Protein AF-A0A5E4K6B8-F1 (afdb_monomer_lite)

Structure (mmCIF, N/CA/C/O backbone):
data_AF-A0A5E4K6B8-F1
#
_entry.id   AF-A0A5E4K6B8-F1
#
loop_
_atom_site.group_PDB
_atom_site.id
_atom_site.type_symbol
_atom_site.label_atom_id
_atom_site.label_alt_id
_atom_site.label_comp_id
_atom_site.label_asym_id
_atom_site.label_entity_id
_atom_site.label_seq_id
_atom_site.pdbx_PDB_ins_code
_atom_site.Cartn_x
_atom_site.Cartn_y
_atom_site.Cartn_z
_atom_site.occupancy
_atom_site.B_iso_or_equiv
_atom_site.auth_seq_id
_atom_site.auth_comp_id
_atom_site.auth_asym_id
_atom_site.auth_atom_id
_atom_site.pdbx_PDB_model_num
ATOM 1 N N . MET A 1 1 ? -28.445 11.195 1.498 1.00 36.00 1 MET A N 1
ATOM 2 C CA . MET A 1 1 ? -28.824 9.878 2.054 1.00 36.00 1 MET A CA 1
ATOM 3 C C . MET A 1 1 ? -28.575 9.936 3.557 1.00 36.00 1 MET A C 1
ATOM 5 O O . MET A 1 1 ? -27.438 9.803 3.984 1.00 36.00 1 MET A O 1
ATOM 9 N N . ASN A 1 2 ? -29.595 10.312 4.330 1.00 36.56 2 ASN A N 1
ATOM 10 C CA . ASN A 1 2 ? -29.474 10.629 5.754 1.00 36.56 2 ASN A CA 1
ATOM 11 C C . ASN A 1 2 ? -29.663 9.341 6.572 1.00 36.56 2 ASN A C 1
ATOM 13 O O . ASN A 1 2 ? -30.753 8.773 6.551 1.00 36.56 2 ASN A O 1
ATOM 17 N N . LYS A 1 3 ? -28.612 8.839 7.232 1.00 42.16 3 LYS A N 1
ATOM 18 C CA . LYS A 1 3 ? -28.743 7.736 8.192 1.00 42.16 3 LYS A CA 1
ATOM 19 C C . LYS A 1 3 ? -29.039 8.340 9.561 1.00 42.16 3 LYS A C 1
ATOM 21 O O . LYS A 1 3 ? -28.130 8.825 10.227 1.00 42.16 3 LYS A O 1
ATOM 26 N N . ASN A 1 4 ? -30.311 8.293 9.948 1.00 38.75 4 ASN A N 1
ATOM 27 C CA . ASN A 1 4 ? -30.727 8.441 11.336 1.00 38.75 4 ASN A CA 1
ATOM 28 C C . ASN A 1 4 ? -30.002 7.378 12.166 1.00 38.75 4 ASN A C 1
ATOM 30 O O . ASN A 1 4 ? -30.193 6.179 11.966 1.00 38.75 4 ASN A O 1
ATOM 34 N N . ILE A 1 5 ? -29.137 7.836 13.062 1.00 45.97 5 ILE A N 1
ATOM 35 C CA . ILE A 1 5 ? -28.566 7.025 14.128 1.00 45.97 5 ILE A CA 1
ATOM 36 C C . ILE A 1 5 ? -29.623 7.019 15.234 1.00 45.97 5 ILE A C 1
ATOM 38 O O . ILE A 1 5 ? -29.724 7.965 16.011 1.00 45.97 5 ILE A O 1
ATOM 42 N N . GLU A 1 6 ? -30.452 5.977 15.267 1.00 42.06 6 GLU A N 1
ATOM 43 C CA . GLU A 1 6 ? -31.288 5.652 16.426 1.00 42.06 6 GLU A CA 1
ATOM 44 C C . GLU A 1 6 ? -30.377 5.173 17.562 1.00 42.06 6 GLU A C 1
ATOM 46 O O . GLU A 1 6 ? -30.119 3.986 17.742 1.00 42.06 6 GLU A O 1
ATOM 51 N N . GLY A 1 7 ? -29.815 6.128 18.298 1.00 45.47 7 GLY A N 1
ATOM 52 C CA . GLY A 1 7 ? -29.053 5.886 19.516 1.00 45.47 7 GLY A CA 1
ATOM 53 C C . GLY A 1 7 ? -29.853 6.316 20.736 1.00 45.47 7 GLY A C 1
ATOM 54 O O . GLY A 1 7 ? -29.556 7.362 21.296 1.00 45.47 7 GLY A O 1
ATOM 55 N N . THR A 1 8 ? -30.879 5.562 21.141 1.00 44.75 8 THR A N 1
ATOM 56 C CA . THR A 1 8 ? -31.671 5.908 22.347 1.00 44.75 8 THR A CA 1
ATOM 57 C C . THR A 1 8 ? -32.200 4.721 23.165 1.00 44.75 8 THR A C 1
ATOM 59 O O . THR A 1 8 ? -32.905 4.940 24.144 1.00 44.75 8 THR A O 1
ATOM 62 N N . GLY A 1 9 ? -31.853 3.469 22.843 1.00 51.00 9 GLY A N 1
ATOM 63 C CA . GLY A 1 9 ? -32.414 2.300 23.542 1.00 51.00 9 GLY A CA 1
ATOM 64 C C . GLY A 1 9 ? -31.716 1.910 24.852 1.00 51.00 9 GLY A C 1
ATOM 65 O O . GLY A 1 9 ? -32.380 1.651 25.848 1.00 51.00 9 GLY A O 1
ATOM 66 N N . THR A 1 10 ? -30.381 1.860 24.875 1.00 54.06 10 THR A N 1
ATOM 67 C CA . THR A 1 10 ? -29.640 1.229 25.988 1.00 54.06 10 THR A CA 1
ATOM 68 C C . THR A 1 10 ? -29.261 2.208 27.097 1.00 54.06 10 THR A C 1
ATOM 70 O O . THR A 1 10 ? -29.369 1.876 28.273 1.00 54.06 10 THR A O 1
ATOM 73 N N . GLY A 1 11 ? -28.896 3.447 26.749 1.00 55.41 11 GLY A N 1
ATOM 74 C CA . GLY A 1 11 ? -28.543 4.474 27.734 1.00 55.41 11 GLY A CA 1
ATOM 75 C C . GLY A 1 11 ? -29.712 4.836 28.654 1.00 55.41 11 GLY A C 1
ATOM 76 O O . GLY A 1 11 ? -29.554 4.840 29.870 1.00 55.41 11 GLY A O 1
ATOM 77 N N . VAL A 1 12 ? -30.900 5.072 28.089 1.00 56.78 12 VAL A N 1
ATOM 78 C CA . VAL A 1 12 ? -32.107 5.433 28.858 1.00 56.78 12 VAL A CA 1
ATOM 79 C C . VAL A 1 12 ? -32.546 4.292 29.785 1.00 56.78 12 VAL A C 1
ATOM 81 O O . VAL A 1 12 ? -32.925 4.555 30.925 1.00 56.78 12 VAL A O 1
ATOM 84 N N . ASP A 1 13 ? -32.425 3.034 29.345 1.00 66.44 13 ASP A N 1
ATOM 85 C CA . ASP A 1 13 ? -32.772 1.863 30.164 1.00 66.44 13 ASP A CA 1
ATOM 86 C C . ASP A 1 13 ? -31.778 1.655 31.322 1.00 66.44 13 ASP A C 1
ATOM 88 O O . ASP A 1 13 ? -32.183 1.370 32.447 1.00 66.44 13 ASP A O 1
ATOM 92 N N . ILE A 1 14 ? -30.475 1.880 31.100 1.00 68.38 14 ILE A N 1
ATOM 93 C CA . ILE A 1 14 ? -29.463 1.801 32.168 1.00 68.38 14 ILE A CA 1
ATOM 94 C C . ILE A 1 14 ? -29.653 2.924 33.190 1.00 68.38 14 ILE A C 1
ATOM 96 O O . ILE A 1 14 ? -29.620 2.644 34.386 1.00 68.38 14 ILE A O 1
ATOM 100 N N . TYR A 1 15 ? -29.897 4.166 32.757 1.00 75.12 15 TYR A N 1
ATOM 101 C CA . TYR A 1 15 ? -30.158 5.279 33.678 1.00 75.12 15 TYR A CA 1
ATOM 102 C C . TYR A 1 15 ? -31.421 5.041 34.518 1.00 75.12 15 TYR A C 1
ATOM 104 O O . TYR A 1 15 ? -31.378 5.219 35.734 1.00 75.12 15 TYR A O 1
ATOM 112 N N . GLY A 1 16 ? -32.510 4.552 33.913 1.00 78.25 16 GLY A N 1
ATOM 113 C CA . GLY A 1 16 ? -33.730 4.196 34.647 1.00 78.25 16 GLY A CA 1
ATOM 114 C C . GLY A 1 16 ? -33.523 3.056 35.652 1.00 78.25 16 GLY A C 1
ATOM 115 O O . GLY A 1 16 ? -34.015 3.117 36.780 1.00 78.25 16 GLY A O 1
ATOM 116 N N . ARG A 1 17 ? -32.740 2.032 35.288 1.00 76.88 17 ARG A N 1
ATOM 117 C CA . ARG A 1 17 ? -32.363 0.938 36.201 1.00 76.88 17 ARG A CA 1
ATOM 118 C C . ARG A 1 17 ? -31.447 1.412 37.333 1.00 76.88 17 ARG A C 1
ATOM 120 O O . ARG A 1 17 ? -31.587 0.930 38.454 1.00 76.88 17 ARG A O 1
ATOM 127 N N . LEU A 1 18 ? -30.538 2.352 37.064 1.00 79.19 18 LEU A N 1
ATOM 128 C CA . LEU A 1 18 ? -29.650 2.944 38.069 1.00 79.19 18 LEU A CA 1
ATOM 129 C C . LEU A 1 18 ? -30.440 3.765 39.100 1.00 79.19 18 LEU A C 1
ATOM 131 O O . LEU A 1 18 ? -30.176 3.669 40.294 1.00 79.19 18 LEU A O 1
ATOM 135 N N . GLU A 1 19 ? -31.443 4.516 38.645 1.00 80.69 19 GLU A N 1
ATOM 136 C CA . GLU A 1 19 ? -32.367 5.274 39.496 1.00 80.69 19 GLU A CA 1
ATOM 137 C C . GLU A 1 19 ? -33.186 4.339 40.405 1.00 80.69 19 GLU A C 1
ATOM 139 O O . GLU A 1 19 ? -33.278 4.554 41.614 1.00 80.69 19 GLU A O 1
ATOM 144 N N . ALA A 1 20 ? -33.724 3.246 39.849 1.00 79.88 20 ALA A N 1
ATOM 145 C CA . ALA A 1 20 ? -34.436 2.228 40.626 1.00 79.88 20 ALA A CA 1
ATOM 146 C C . ALA A 1 20 ? -33.521 1.547 41.662 1.00 79.88 20 ALA A C 1
ATOM 148 O O . ALA A 1 20 ? -33.949 1.226 42.775 1.00 79.88 20 ALA A O 1
ATOM 149 N N . LEU A 1 21 ? -32.245 1.361 41.318 1.00 83.31 21 LEU A N 1
ATOM 150 C CA . LEU A 1 21 ? -31.240 0.825 42.224 1.00 83.31 21 LEU A CA 1
ATOM 151 C C . LEU A 1 21 ? -30.920 1.812 43.359 1.00 83.31 21 LEU A C 1
ATOM 153 O O . LEU A 1 21 ? -30.926 1.393 44.516 1.00 83.31 21 LEU A O 1
ATOM 157 N N . ASP A 1 22 ? -30.740 3.107 43.082 1.00 86.19 22 ASP A N 1
ATOM 158 C CA . ASP A 1 22 ? -30.547 4.135 44.124 1.00 86.19 22 ASP A CA 1
ATOM 159 C C . ASP A 1 22 ? -31.733 4.174 45.101 1.00 86.19 22 ASP A C 1
ATOM 161 O O . ASP A 1 22 ? -31.557 4.166 46.322 1.00 86.19 22 ASP A O 1
ATOM 165 N N . GLN A 1 23 ? -32.960 4.108 44.578 1.00 84.88 23 GLN A N 1
ATOM 166 C CA . GLN A 1 23 ? -34.171 4.038 45.399 1.00 84.88 23 GLN A CA 1
ATOM 167 C C . GLN A 1 23 ? -34.197 2.786 46.286 1.00 84.88 23 GLN A C 1
ATOM 169 O O . GLN A 1 23 ? -34.551 2.865 47.467 1.00 84.88 23 GLN A O 1
ATOM 174 N N . SER A 1 24 ? -33.784 1.634 45.749 1.00 82.94 24 SER A N 1
ATOM 175 C CA . SER A 1 24 ? -33.716 0.387 46.514 1.00 82.94 24 SER A CA 1
ATOM 176 C C . SER A 1 24 ? -32.655 0.429 47.621 1.00 82.94 24 SER A C 1
ATOM 178 O O . SER A 1 24 ? -32.939 0.009 48.742 1.00 82.94 24 SER A O 1
ATOM 180 N N . ILE A 1 25 ? -31.483 1.025 47.366 1.00 86.06 25 ILE A N 1
ATOM 181 C CA . ILE A 1 25 ? -30.427 1.210 48.372 1.00 86.06 25 ILE A CA 1
ATOM 182 C C . ILE A 1 25 ? -30.907 2.133 49.494 1.00 86.06 25 ILE A C 1
ATOM 184 O O . ILE A 1 25 ? -30.761 1.795 50.669 1.00 86.06 25 ILE A O 1
ATOM 188 N N . ARG A 1 26 ? -31.547 3.260 49.160 1.00 84.75 26 ARG A N 1
ATOM 189 C CA . ARG A 1 26 ? -32.126 4.166 50.168 1.00 84.75 26 ARG A CA 1
ATOM 190 C C . ARG A 1 26 ? -33.204 3.488 51.012 1.00 84.75 26 ARG A C 1
ATOM 192 O O . ARG A 1 26 ? -33.305 3.757 52.208 1.00 84.75 26 ARG A O 1
ATOM 199 N N . SER A 1 27 ? -34.010 2.612 50.407 1.00 79.88 27 SER A N 1
ATOM 200 C CA . SER A 1 27 ? -35.018 1.832 51.134 1.00 79.88 27 SER A CA 1
ATOM 201 C C . SER A 1 27 ? -34.368 0.866 52.125 1.00 79.88 27 SER A C 1
ATOM 203 O O . SER A 1 27 ? -34.777 0.831 53.285 1.00 79.88 27 SER A O 1
ATOM 205 N N . VAL A 1 28 ? -33.327 0.142 51.705 1.00 83.69 28 VAL A N 1
ATOM 206 C CA . VAL A 1 28 ? -32.567 -0.759 52.583 1.00 83.69 28 VAL A CA 1
ATOM 207 C C . VAL A 1 28 ? -31.942 0.016 53.745 1.00 83.69 28 VAL A C 1
ATOM 209 O O . VAL A 1 28 ? -32.100 -0.395 54.890 1.00 83.69 28 VAL A O 1
ATOM 212 N N . ASP A 1 29 ? -31.317 1.165 53.482 1.00 84.69 29 ASP A N 1
ATOM 213 C CA . ASP A 1 29 ? -30.679 1.998 54.512 1.00 84.69 29 ASP A CA 1
ATOM 214 C C . ASP A 1 29 ? -31.683 2.518 55.560 1.00 84.69 29 ASP A C 1
ATOM 216 O O . ASP A 1 29 ? -31.483 2.377 56.769 1.00 84.69 29 ASP A O 1
ATOM 220 N N . SER A 1 30 ? -32.836 3.032 55.114 1.00 85.75 30 SER A N 1
ATOM 221 C CA . SER A 1 30 ? -33.899 3.504 56.012 1.00 85.75 30 SER A CA 1
ATOM 222 C C . SER A 1 30 ? -34.413 2.400 56.943 1.00 85.75 30 SER A C 1
ATOM 224 O O . SER A 1 30 ? -34.647 2.639 58.132 1.00 85.75 30 SER A O 1
ATOM 226 N N . ARG A 1 31 ? -34.555 1.181 56.414 1.00 78.75 31 ARG A N 1
ATOM 227 C CA . ARG A 1 31 ? -35.078 0.024 57.150 1.00 78.75 31 ARG A CA 1
ATOM 228 C C . ARG A 1 31 ? -34.033 -0.584 58.071 1.00 78.75 31 ARG A C 1
ATOM 230 O O . ARG A 1 31 ? -34.359 -0.915 59.207 1.00 78.75 31 ARG A O 1
ATOM 237 N N . LEU A 1 32 ? -32.771 -0.631 57.646 1.00 85.00 32 LEU A N 1
ATOM 238 C CA . LEU A 1 32 ? -31.647 -1.000 58.506 1.00 85.00 32 LEU A CA 1
ATOM 239 C C . LEU A 1 32 ? -31.585 -0.079 59.733 1.00 85.00 32 LEU A C 1
ATOM 241 O O . LEU A 1 32 ? -31.469 -0.548 60.862 1.00 85.00 32 LEU A O 1
ATOM 245 N N . ARG A 1 33 ? -31.773 1.228 59.525 1.00 81.62 33 ARG A N 1
ATOM 246 C CA . ARG A 1 33 ? -31.813 2.223 60.602 1.00 81.62 33 ARG A CA 1
ATOM 247 C C . ARG A 1 33 ? -33.022 2.062 61.531 1.00 81.62 33 ARG A C 1
ATOM 249 O O . ARG A 1 33 ? -32.927 2.350 62.724 1.00 81.62 33 ARG A O 1
ATOM 256 N N . ALA A 1 34 ? -34.169 1.620 61.012 1.00 79.44 34 ALA A N 1
ATOM 257 C CA . ALA A 1 34 ? -35.344 1.298 61.826 1.00 79.44 34 ALA A CA 1
ATOM 258 C C . ALA A 1 34 ? -35.094 0.064 62.709 1.00 79.44 34 ALA A C 1
ATOM 260 O O . ALA A 1 34 ? -35.364 0.102 63.912 1.00 79.44 34 ALA A O 1
ATOM 261 N N . VAL A 1 35 ? -34.497 -0.981 62.133 1.00 78.75 35 VAL A N 1
ATOM 262 C CA . VAL A 1 35 ? -34.070 -2.193 62.844 1.00 78.75 35 VAL A CA 1
ATOM 263 C C . VAL A 1 35 ? -33.035 -1.860 63.920 1.00 78.75 35 VAL A C 1
ATOM 265 O O . VAL A 1 35 ? -33.179 -2.298 65.060 1.00 78.75 35 VAL A O 1
ATOM 268 N N . GLU A 1 36 ? -32.055 -1.007 63.616 1.00 79.62 36 GLU A N 1
ATOM 269 C CA . GLU A 1 36 ? -31.043 -0.540 64.570 1.00 79.62 36 GLU A CA 1
ATOM 270 C C . GLU A 1 36 ? -31.672 0.186 65.772 1.00 79.62 36 GLU A C 1
ATOM 272 O O . GLU A 1 36 ? -31.359 -0.125 66.922 1.00 79.62 36 GLU A O 1
ATOM 277 N N . ARG A 1 37 ? -32.625 1.102 65.538 1.00 79.00 37 ARG A N 1
ATOM 278 C CA . ARG A 1 37 ? -33.350 1.800 66.618 1.00 79.00 37 ARG A CA 1
ATOM 279 C C . ARG A 1 37 ? -34.151 0.840 67.497 1.00 79.00 37 ARG A C 1
ATOM 281 O O . ARG A 1 37 ? -34.169 1.002 68.715 1.00 79.00 37 ARG A O 1
ATOM 288 N N . ARG A 1 38 ? -34.809 -0.153 66.894 1.00 71.81 38 ARG A N 1
ATOM 289 C CA . ARG A 1 38 ? -35.630 -1.148 67.606 1.00 71.81 38 ARG A CA 1
ATOM 290 C C . ARG A 1 38 ? -34.768 -2.114 68.428 1.00 71.81 38 ARG A C 1
ATOM 292 O O . ARG A 1 38 ? -35.093 -2.384 69.583 1.00 71.81 38 ARG A O 1
ATOM 299 N N . LEU A 1 39 ? -33.634 -2.560 67.886 1.00 73.44 39 LEU A N 1
ATOM 300 C CA . LEU A 1 39 ? -32.628 -3.346 68.613 1.00 73.44 39 LEU A CA 1
ATOM 301 C C . LEU A 1 39 ? -32.000 -2.551 69.765 1.00 73.44 39 LEU A C 1
ATOM 303 O O . LEU A 1 39 ? -31.845 -3.082 70.864 1.00 73.44 39 LEU A O 1
ATOM 307 N N . SER A 1 40 ? -31.699 -1.269 69.544 1.00 75.31 40 SER A N 1
ATOM 308 C CA . SER A 1 40 ? -31.197 -0.366 70.586 1.00 75.31 40 SER A CA 1
ATOM 309 C C . SER A 1 40 ? -32.206 -0.192 71.732 1.00 75.31 40 SER A C 1
ATOM 311 O O . SER A 1 40 ? -31.822 -0.243 72.900 1.00 75.31 40 SER A O 1
ATOM 313 N N . TYR A 1 41 ? -33.505 -0.094 71.421 1.00 68.19 41 TYR A N 1
ATOM 314 C CA . TYR A 1 41 ? -34.581 -0.028 72.417 1.00 68.19 41 TYR A CA 1
ATOM 315 C C . TYR A 1 41 ? -34.740 -1.339 73.206 1.00 68.19 41 TYR A C 1
ATOM 317 O O . TYR A 1 41 ? -34.869 -1.316 74.430 1.00 68.19 41 TYR A O 1
ATOM 325 N N . LYS A 1 42 ? -34.641 -2.497 72.533 1.00 64.38 42 LYS A N 1
ATOM 326 C CA . LYS A 1 42 ? -34.645 -3.827 73.177 1.00 64.38 42 LYS A CA 1
ATOM 327 C C . LYS A 1 42 ? -33.480 -3.991 74.167 1.00 64.38 42 LYS A C 1
ATOM 329 O O . LYS A 1 42 ? -33.651 -4.618 75.209 1.00 64.38 42 LYS A O 1
ATOM 334 N N . SER A 1 43 ? -32.325 -3.379 73.892 1.00 63.78 43 SER A N 1
ATOM 335 C CA . SER A 1 43 ? -31.147 -3.405 74.772 1.00 63.78 43 SER A CA 1
ATOM 336 C C . SER A 1 43 ? -31.289 -2.576 76.062 1.00 63.78 43 SER A C 1
ATOM 338 O O . SER A 1 43 ? -30.480 -2.767 76.968 1.00 63.78 43 SER A O 1
ATOM 340 N N . GLN A 1 44 ? -32.273 -1.670 76.172 1.00 62.44 44 GLN A N 1
ATOM 341 C CA . GLN A 1 44 ? -32.457 -0.783 77.337 1.00 62.44 44 GLN A CA 1
ATOM 342 C C . GLN A 1 44 ? -33.533 -1.248 78.347 1.00 62.44 44 GLN A C 1
ATOM 344 O O . GLN A 1 44 ? -33.857 -0.505 79.268 1.00 62.44 44 GLN A O 1
ATOM 349 N N . GLY A 1 45 ? -34.035 -2.487 78.249 1.00 56.38 45 GLY A N 1
ATOM 350 C CA . GLY A 1 45 ? -34.845 -3.109 79.314 1.00 56.38 45 GLY A CA 1
ATOM 351 C C . GLY A 1 45 ? -36.364 -2.914 79.207 1.00 56.38 45 GLY A C 1
ATOM 352 O O . GLY A 1 45 ? -37.015 -2.583 80.195 1.00 56.38 45 GLY A O 1
ATOM 353 N N . GLY A 1 46 ? -36.948 -3.133 78.025 1.00 55.88 46 GLY A N 1
ATOM 354 C CA . GLY A 1 46 ? -38.405 -3.119 77.828 1.00 55.88 46 GLY A CA 1
ATOM 355 C C . GLY A 1 46 ? -39.135 -4.268 78.547 1.00 55.88 46 GLY A C 1
ATOM 356 O O . GLY A 1 46 ? -38.688 -5.414 78.521 1.00 55.88 46 GLY A O 1
ATOM 357 N N . ASN A 1 47 ? -40.269 -3.953 79.185 1.00 54.47 47 ASN A N 1
ATOM 358 C CA . ASN A 1 47 ? -41.112 -4.887 79.944 1.00 54.47 47 ASN A CA 1
ATOM 359 C C . ASN A 1 47 ? -41.566 -6.106 79.107 1.00 54.47 47 ASN A C 1
ATOM 361 O O . ASN A 1 47 ? -41.954 -5.973 77.946 1.00 54.47 47 ASN A O 1
ATOM 365 N N . GLY A 1 48 ? -41.566 -7.291 79.733 1.00 54.91 48 GLY A N 1
ATOM 366 C CA . GLY A 1 48 ? -41.631 -8.616 79.093 1.00 54.91 48 GLY A CA 1
ATOM 367 C C . GLY A 1 48 ? -42.852 -8.960 78.226 1.00 54.91 48 GLY A C 1
ATOM 368 O O . GLY A 1 48 ? -42.778 -9.930 77.480 1.00 54.91 48 GLY A O 1
ATOM 369 N N . GLU A 1 49 ? -43.933 -8.178 78.247 1.00 53.91 49 GLU A N 1
ATOM 370 C CA . GLU A 1 49 ? -45.087 -8.373 77.347 1.00 53.91 49 GLU A CA 1
ATOM 371 C C . GLU A 1 49 ? -44.934 -7.646 75.998 1.00 53.91 49 GLU A C 1
ATOM 373 O O . GLU A 1 49 ? -45.473 -8.097 74.989 1.00 53.91 49 GLU A O 1
ATOM 378 N N . GLN A 1 50 ? -44.142 -6.567 75.927 1.00 54.75 50 GLN A N 1
ATOM 379 C CA . GLN A 1 50 ? -43.856 -5.869 74.663 1.00 54.75 50 GLN A CA 1
ATOM 380 C C . GLN A 1 50 ? -42.780 -6.583 73.836 1.00 54.75 50 GLN A C 1
ATOM 382 O O . GLN A 1 50 ? -42.782 -6.483 72.609 1.00 54.75 50 GLN A O 1
ATOM 387 N N . SER A 1 51 ? -41.909 -7.359 74.485 1.00 55.91 51 SER A N 1
ATOM 388 C CA . SER A 1 51 ? -40.768 -8.035 73.861 1.00 55.91 51 SER A CA 1
ATOM 389 C C . SER A 1 51 ? -41.155 -9.036 72.769 1.00 55.91 51 SER A C 1
ATOM 391 O O . SER A 1 51 ? -40.481 -9.070 71.746 1.00 55.91 51 SER A O 1
ATOM 393 N N . ALA A 1 52 ? -42.255 -9.784 72.925 1.00 59.59 52 ALA A N 1
ATOM 394 C CA . ALA A 1 52 ? -42.702 -10.760 71.923 1.00 59.59 52 ALA A CA 1
ATOM 395 C C . ALA A 1 52 ? -43.271 -10.090 70.656 1.00 59.59 52 ALA A C 1
ATOM 397 O O . ALA A 1 52 ? -42.977 -10.514 69.540 1.00 59.59 52 ALA A O 1
ATOM 398 N N . SER A 1 53 ? -44.035 -9.002 70.820 1.00 61.16 53 SER A N 1
ATOM 399 C CA . SER A 1 53 ? -44.541 -8.205 69.691 1.00 61.16 53 SER A CA 1
ATOM 400 C C . SER A 1 53 ? -43.422 -7.463 68.952 1.00 61.16 53 SER A C 1
ATOM 402 O O . SER A 1 53 ? -43.414 -7.427 67.726 1.00 61.16 53 SER A O 1
ATOM 404 N N . LEU A 1 54 ? -42.427 -6.950 69.689 1.00 63.06 54 LEU A N 1
ATOM 405 C CA . LEU A 1 54 ? -41.250 -6.298 69.112 1.00 63.06 54 LEU A CA 1
ATOM 406 C C . LEU A 1 54 ? -40.363 -7.292 68.350 1.00 63.06 54 LEU A C 1
ATOM 408 O O . LEU A 1 54 ? -39.758 -6.941 67.345 1.00 63.06 54 LEU A O 1
ATOM 412 N N . GLU A 1 55 ? -40.253 -8.523 68.846 1.00 63.12 55 GLU A N 1
ATOM 413 C CA . GLU A 1 55 ? -39.438 -9.578 68.243 1.00 63.12 55 GLU A CA 1
ATOM 414 C C . GLU A 1 55 ? -40.052 -10.110 66.944 1.00 63.12 55 GLU A C 1
ATOM 416 O O . GLU A 1 55 ? -39.318 -10.336 65.983 1.00 63.12 55 GLU A O 1
ATOM 421 N N . TYR A 1 56 ? -41.384 -10.205 66.874 1.00 68.94 56 TYR A N 1
ATOM 422 C CA . TYR A 1 56 ? -42.107 -10.503 65.635 1.00 68.94 56 TYR A CA 1
ATOM 423 C C . TYR A 1 56 ? -41.933 -9.393 64.582 1.00 68.94 56 TYR A C 1
ATOM 425 O O . TYR A 1 56 ? -41.589 -9.683 63.437 1.00 68.94 56 TYR A O 1
ATOM 433 N N . ASP A 1 57 ? -42.070 -8.123 64.981 1.00 73.38 57 ASP A N 1
ATOM 434 C CA . ASP A 1 57 ? -41.896 -6.960 64.097 1.00 73.38 57 ASP A CA 1
ATOM 435 C C . ASP A 1 57 ? -40.463 -6.834 63.552 1.00 73.38 57 ASP A C 1
ATOM 437 O O . ASP A 1 57 ? -40.260 -6.485 62.389 1.00 73.38 57 ASP A O 1
ATOM 441 N N . ILE A 1 58 ? -39.451 -7.127 64.377 1.00 74.94 58 ILE A N 1
ATOM 442 C CA . ILE A 1 58 ? -38.046 -7.124 63.947 1.00 74.94 58 ILE A CA 1
ATOM 443 C C . ILE A 1 58 ? -37.782 -8.276 62.969 1.00 74.94 58 ILE A C 1
ATOM 445 O O . ILE A 1 58 ? -37.070 -8.078 61.985 1.00 74.94 58 ILE A O 1
ATOM 449 N N . HIS A 1 59 ? -38.351 -9.463 63.202 1.00 77.31 59 HIS A N 1
ATOM 450 C CA . HIS A 1 59 ? -38.168 -10.601 62.300 1.00 77.31 59 HIS A CA 1
ATOM 451 C C . HIS A 1 59 ? -38.792 -10.375 60.919 1.00 77.31 59 HIS A C 1
ATOM 453 O O . HIS A 1 59 ? -38.116 -10.615 59.919 1.00 77.31 59 HIS A O 1
ATOM 459 N N . ASP A 1 60 ? -40.016 -9.845 60.855 1.00 81.44 60 ASP A N 1
ATOM 460 C CA . ASP A 1 60 ? -40.676 -9.490 59.589 1.00 81.44 60 ASP A CA 1
ATOM 461 C C . ASP A 1 60 ? -39.882 -8.419 58.816 1.00 81.44 60 ASP A C 1
ATOM 463 O O . ASP A 1 60 ? -39.732 -8.469 57.592 1.00 81.44 60 ASP A O 1
ATOM 467 N N . GLU A 1 61 ? -39.292 -7.457 59.526 1.00 78.62 61 GLU A N 1
ATOM 468 C CA . GLU A 1 61 ? -38.506 -6.399 58.899 1.00 78.62 61 GLU A CA 1
ATOM 469 C C . GLU A 1 61 ? -37.142 -6.891 58.389 1.00 78.62 61 GLU A C 1
ATOM 471 O O . GLU A 1 61 ? -36.713 -6.480 57.307 1.00 78.62 61 GLU A O 1
ATOM 476 N N . ILE A 1 62 ? -36.507 -7.830 59.100 1.00 81.12 62 ILE A N 1
ATOM 477 C CA . ILE A 1 62 ? -35.301 -8.539 58.645 1.00 81.12 62 ILE A CA 1
ATOM 478 C C . ILE A 1 62 ? -35.603 -9.390 57.407 1.00 81.12 62 ILE A C 1
ATOM 480 O O . ILE A 1 62 ? -34.838 -9.359 56.443 1.00 81.12 62 ILE A O 1
ATOM 484 N N . GLU A 1 63 ? -36.720 -10.115 57.384 1.00 80.69 63 GLU A N 1
ATOM 485 C CA . GLU A 1 63 ? -37.094 -10.957 56.243 1.00 80.69 63 GLU A CA 1
ATOM 486 C C . GLU A 1 63 ? -37.354 -10.111 54.988 1.00 80.69 63 GLU A C 1
ATOM 488 O O . GLU A 1 63 ? -36.841 -10.394 53.899 1.00 80.69 63 GLU A O 1
ATOM 493 N N . LYS A 1 64 ? -38.034 -8.974 55.157 1.00 82.44 64 LYS A N 1
ATOM 494 C CA . LYS A 1 64 ? -38.230 -7.999 54.081 1.00 82.44 64 LYS A CA 1
ATOM 495 C C . LYS A 1 64 ? -36.942 -7.262 53.675 1.00 82.44 64 LYS A C 1
ATOM 497 O O . LYS A 1 64 ? -36.878 -6.752 52.556 1.00 82.44 64 LYS A O 1
ATOM 502 N N . LEU A 1 65 ? -35.942 -7.143 54.551 1.00 82.25 65 LEU A N 1
ATOM 503 C CA . LEU A 1 65 ? -34.611 -6.620 54.206 1.00 82.25 65 LEU A CA 1
ATOM 504 C C . LEU A 1 65 ? -33.844 -7.628 53.346 1.00 82.25 65 LEU A C 1
ATOM 506 O O . LEU A 1 65 ? -33.288 -7.255 52.315 1.00 82.25 65 LEU A O 1
ATOM 510 N N . ILE A 1 66 ? -33.876 -8.910 53.717 1.00 84.31 66 ILE A N 1
ATOM 511 C CA . ILE A 1 66 ? -33.251 -9.997 52.953 1.00 84.31 66 ILE A CA 1
ATOM 512 C C . ILE A 1 66 ? -33.845 -10.067 51.541 1.00 84.31 66 ILE A C 1
ATOM 514 O O . ILE A 1 66 ? -33.098 -10.145 50.562 1.00 84.31 66 ILE A O 1
ATOM 518 N N . SER A 1 67 ? -35.171 -9.953 51.405 1.00 84.31 67 SER A N 1
ATOM 519 C CA . SER A 1 67 ? -35.812 -9.947 50.086 1.00 84.31 67 SER A CA 1
ATOM 520 C C . SER A 1 67 ? -35.395 -8.742 49.237 1.00 84.31 67 SER A C 1
ATOM 522 O O . SER A 1 67 ? -35.184 -8.876 48.034 1.00 84.31 67 SER A O 1
ATOM 524 N N . GLN A 1 68 ? -35.250 -7.559 49.842 1.00 82.31 68 GLN A N 1
ATOM 525 C CA . GLN A 1 68 ? -34.812 -6.358 49.126 1.00 82.31 68 GLN A CA 1
ATOM 526 C C . GLN A 1 68 ? -33.344 -6.441 48.705 1.00 82.31 68 GLN A C 1
ATOM 528 O O . GLN A 1 68 ? -33.027 -6.103 47.568 1.00 82.31 68 GLN A O 1
ATOM 533 N N . ILE A 1 69 ? -32.463 -6.955 49.565 1.00 82.62 69 ILE A N 1
ATOM 534 C CA . ILE A 1 69 ? -31.053 -7.188 49.228 1.00 82.62 69 ILE A CA 1
ATOM 535 C C . ILE A 1 69 ? -30.933 -8.171 48.056 1.00 82.62 69 ILE A C 1
ATOM 537 O O . ILE A 1 69 ? -30.121 -7.952 47.159 1.00 82.62 69 ILE A O 1
ATOM 541 N N . ALA A 1 70 ? -31.774 -9.208 48.000 1.00 85.62 70 ALA A N 1
ATOM 542 C CA . ALA A 1 70 ? -31.804 -10.133 46.867 1.00 85.62 70 ALA A CA 1
ATOM 543 C C . ALA A 1 70 ? -32.233 -9.449 45.552 1.00 85.62 70 ALA A C 1
ATOM 545 O O . ALA A 1 70 ? -31.661 -9.722 44.495 1.00 85.62 70 ALA A O 1
ATOM 546 N N . ILE A 1 71 ? -33.200 -8.527 45.608 1.00 85.25 71 ILE A N 1
ATOM 547 C CA . ILE A 1 71 ? -33.626 -7.731 44.445 1.00 85.25 71 ILE A CA 1
ATOM 548 C C . ILE A 1 71 ? -32.501 -6.795 43.984 1.00 85.25 71 ILE A C 1
ATOM 550 O O . ILE A 1 71 ? -32.241 -6.709 42.786 1.00 85.25 71 ILE A O 1
ATOM 554 N N . VAL A 1 72 ? -31.804 -6.146 44.922 1.00 85.38 72 VAL A N 1
ATOM 555 C CA . VAL A 1 72 ? -30.646 -5.279 44.640 1.00 85.38 72 VAL A CA 1
ATOM 556 C C . VAL A 1 72 ? -29.517 -6.081 43.993 1.00 85.38 72 VAL A C 1
ATOM 558 O O . VAL A 1 72 ? -28.964 -5.667 42.981 1.00 85.38 72 VAL A O 1
ATOM 561 N N . ALA A 1 73 ? -29.190 -7.258 44.527 1.00 83.69 73 ALA A N 1
ATOM 562 C CA . ALA A 1 73 ? -28.155 -8.116 43.953 1.00 83.69 73 ALA A CA 1
ATOM 563 C C . ALA A 1 73 ? -28.485 -8.508 42.503 1.00 83.69 73 ALA A C 1
ATOM 565 O O . ALA A 1 73 ? -27.624 -8.454 41.624 1.00 83.69 73 ALA A O 1
ATOM 566 N N . LYS A 1 74 ? -29.756 -8.826 42.232 1.00 85.62 74 LYS A N 1
ATOM 567 C CA . LYS A 1 74 ? -30.226 -9.154 40.886 1.00 85.62 74 LYS A CA 1
ATOM 568 C C . LYS A 1 74 ? -30.174 -7.951 39.937 1.00 85.62 74 LYS A C 1
ATOM 570 O O . LYS A 1 74 ? -29.726 -8.100 38.802 1.00 85.62 74 LYS A O 1
ATOM 575 N N . SER A 1 75 ? -30.589 -6.761 40.379 1.00 79.50 75 SER A N 1
ATOM 576 C CA . SER A 1 75 ? -30.543 -5.552 39.544 1.00 79.50 75 SER A CA 1
ATOM 577 C C . SER A 1 75 ? -29.107 -5.111 39.240 1.00 79.50 75 SER A C 1
ATOM 579 O O . SER A 1 75 ? -28.828 -4.697 38.115 1.00 79.50 75 SER A O 1
ATOM 581 N N . VAL A 1 76 ? -28.176 -5.282 40.186 1.00 81.56 76 VAL A N 1
ATOM 582 C CA . VAL A 1 76 ? -26.733 -5.078 39.969 1.00 81.56 76 VAL A CA 1
ATOM 583 C C . VAL A 1 76 ? -26.204 -5.995 38.864 1.00 81.56 76 VAL A C 1
ATOM 585 O O . VAL A 1 76 ? -25.514 -5.523 37.958 1.00 81.56 76 VAL A O 1
ATOM 588 N N . ASP A 1 77 ? -26.534 -7.288 38.899 1.00 82.06 77 ASP A N 1
ATOM 589 C CA . ASP A 1 77 ? -26.085 -8.239 37.877 1.00 82.06 77 ASP A CA 1
ATOM 590 C C . ASP A 1 77 ? -26.692 -7.946 36.498 1.00 82.06 77 ASP A C 1
ATOM 592 O O . ASP A 1 77 ? -26.008 -8.044 35.476 1.00 82.06 77 ASP A O 1
ATOM 596 N N . GLU A 1 78 ? -27.955 -7.528 36.445 1.00 78.12 78 GLU A N 1
ATOM 597 C CA . GLU A 1 78 ? -28.596 -7.116 35.196 1.00 78.12 78 GLU A CA 1
ATOM 598 C C . GLU A 1 78 ? -27.956 -5.851 34.602 1.00 78.12 78 GLU A C 1
ATOM 600 O O . GLU A 1 78 ? -27.677 -5.821 33.404 1.00 78.12 78 GLU A O 1
ATOM 605 N N . ILE A 1 79 ? -27.643 -4.839 35.421 1.00 73.38 79 ILE A N 1
ATOM 606 C CA . ILE A 1 79 ? -26.943 -3.619 34.978 1.00 73.38 79 ILE A CA 1
ATOM 607 C C . ILE A 1 79 ? -25.524 -3.948 34.503 1.00 73.38 79 ILE A C 1
ATOM 609 O O . ILE A 1 79 ? -25.080 -3.450 33.470 1.00 73.38 79 ILE A O 1
ATOM 613 N N . LYS A 1 80 ? -24.814 -4.832 35.209 1.00 75.81 80 LYS A N 1
ATOM 614 C CA . LYS A 1 80 ? -23.474 -5.295 34.823 1.00 75.81 80 LYS A CA 1
ATOM 615 C C . LYS A 1 80 ? -23.476 -6.011 33.471 1.00 75.81 80 LYS A C 1
ATOM 617 O O . LYS A 1 80 ? -22.546 -5.842 32.682 1.00 75.81 80 LYS A O 1
ATOM 622 N N . ASN A 1 81 ? -24.511 -6.799 33.196 1.00 72.00 81 ASN A N 1
ATOM 623 C CA . ASN A 1 81 ? -24.662 -7.496 31.923 1.00 72.00 81 ASN A CA 1
ATOM 624 C C . ASN A 1 81 ? -25.132 -6.564 30.796 1.00 72.00 81 ASN A C 1
ATOM 626 O O . ASN A 1 81 ? -24.678 -6.729 29.668 1.00 72.00 81 ASN A O 1
ATOM 630 N N . ALA A 1 82 ? -25.959 -5.557 31.097 1.00 67.38 82 ALA A N 1
ATOM 631 C CA . ALA A 1 82 ? -26.333 -4.504 30.151 1.00 67.38 82 ALA A CA 1
ATOM 632 C C . ALA A 1 82 ? -25.148 -3.583 29.797 1.00 67.38 82 ALA A C 1
ATOM 634 O O . ALA A 1 82 ? -25.013 -3.163 28.654 1.00 67.38 82 ALA A O 1
ATOM 635 N N . GLY A 1 83 ? -24.244 -3.321 30.749 1.00 63.47 83 GLY A N 1
ATOM 636 C CA . GLY A 1 83 ? -23.017 -2.547 30.524 1.00 63.47 83 GLY A CA 1
ATOM 637 C C . GLY A 1 83 ? -21.978 -3.254 29.642 1.00 63.47 83 GLY A C 1
ATOM 638 O O . GLY A 1 83 ? -21.130 -2.596 29.043 1.00 63.47 83 GLY A O 1
ATOM 639 N N . LYS A 1 84 ? -22.059 -4.585 29.496 1.00 65.00 84 LYS A N 1
ATOM 640 C CA . LYS A 1 84 ? -21.357 -5.338 28.442 1.00 65.00 84 LYS A CA 1
ATOM 641 C C . LYS A 1 84 ? -22.167 -5.279 27.151 1.00 65.00 84 LYS A C 1
ATOM 643 O O . LYS A 1 84 ? -22.650 -6.292 26.645 1.00 65.00 84 LYS A O 1
ATOM 648 N N . ASP A 1 85 ? -22.340 -4.071 26.640 1.00 68.62 85 ASP A N 1
ATOM 649 C CA . ASP A 1 85 ? -23.132 -3.833 25.447 1.00 68.62 85 ASP A CA 1
ATOM 650 C C . ASP A 1 85 ? -22.479 -4.589 24.270 1.00 68.62 85 ASP A C 1
ATOM 652 O O . ASP A 1 85 ? -21.302 -4.394 23.958 1.00 68.62 85 ASP A O 1
ATOM 656 N N . LYS A 1 86 ? -23.213 -5.510 23.626 1.00 64.88 86 LYS A N 1
ATOM 657 C CA . LYS A 1 86 ? -22.722 -6.301 22.471 1.00 64.88 86 LYS A CA 1
ATOM 658 C C . LYS A 1 86 ? -22.140 -5.410 21.366 1.00 64.88 86 LYS A C 1
ATOM 660 O O . LYS A 1 86 ? -21.241 -5.829 20.641 1.00 64.88 86 LYS A O 1
ATOM 665 N N . SER A 1 87 ? -22.640 -4.180 21.276 1.00 68.19 87 SER A N 1
ATOM 666 C CA . SER A 1 87 ? -22.155 -3.126 20.393 1.00 68.19 87 SER A CA 1
ATOM 667 C C . SER A 1 87 ? -20.714 -2.707 20.700 1.00 68.19 87 SER A C 1
ATOM 669 O O . SER A 1 87 ? -19.956 -2.498 19.761 1.00 68.19 87 SER A O 1
ATOM 671 N N . LEU A 1 88 ? -20.291 -2.642 21.969 1.00 70.88 88 LEU A N 1
ATOM 672 C CA . LEU A 1 88 ? -18.909 -2.308 22.340 1.00 70.88 88 LEU A CA 1
ATOM 673 C C . LEU A 1 88 ? -17.927 -3.392 21.894 1.00 70.88 88 LEU A C 1
ATOM 675 O O . LEU A 1 88 ? -16.884 -3.069 21.338 1.00 70.88 88 LEU A O 1
ATOM 679 N N . ILE A 1 89 ? -18.288 -4.664 22.069 1.00 77.12 89 ILE A N 1
ATOM 680 C CA . ILE A 1 89 ? -17.463 -5.801 21.632 1.00 77.12 89 ILE A CA 1
ATOM 681 C C . ILE A 1 89 ? -17.342 -5.813 20.100 1.00 77.12 89 ILE A C 1
ATOM 683 O O . ILE A 1 89 ? -16.266 -6.050 19.550 1.00 77.12 89 ILE A O 1
ATOM 687 N N . GLU A 1 90 ? -18.435 -5.520 19.391 1.00 77.75 90 GLU A N 1
ATOM 688 C CA . GLU A 1 90 ? -18.421 -5.410 17.930 1.00 77.75 90 GLU A CA 1
ATOM 689 C C . GLU A 1 90 ? -17.588 -4.209 17.451 1.00 77.75 90 GLU A C 1
ATOM 691 O O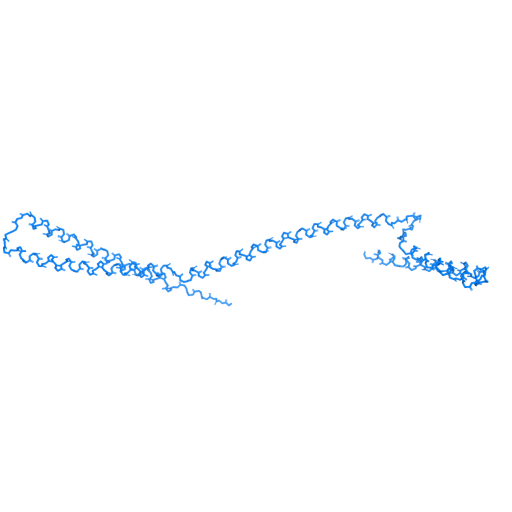 . GLU A 1 90 ? -16.846 -4.320 16.472 1.00 77.75 90 GLU A O 1
ATOM 696 N N . ILE A 1 91 ? -17.676 -3.068 18.140 1.00 79.44 91 ILE A N 1
ATOM 697 C CA . ILE A 1 91 ? -16.868 -1.878 17.853 1.00 79.44 91 ILE A CA 1
ATOM 698 C C . ILE A 1 91 ? -15.389 -2.173 18.093 1.00 79.44 91 ILE A C 1
ATOM 700 O O . ILE A 1 91 ? -14.575 -1.856 17.234 1.00 79.44 91 ILE A O 1
ATOM 704 N N . GLU A 1 92 ? -15.032 -2.825 19.193 1.00 82.88 92 GLU A N 1
ATOM 705 C CA . GLU A 1 92 ? -13.652 -3.201 19.506 1.00 82.88 92 GLU A CA 1
ATOM 706 C C . GLU A 1 92 ? -13.082 -4.168 18.454 1.00 82.88 92 GLU A C 1
ATOM 708 O O . GLU A 1 92 ? -11.975 -3.971 17.948 1.00 82.88 92 GLU A O 1
ATOM 713 N N . GLY A 1 93 ? -13.884 -5.144 18.014 1.00 84.12 93 GLY A N 1
ATOM 714 C CA . GLY A 1 93 ? -13.540 -6.016 16.890 1.00 84.12 93 GLY A CA 1
ATOM 715 C C . GLY A 1 93 ? -13.311 -5.242 15.587 1.00 84.12 93 GLY A C 1
ATOM 716 O O . GLY A 1 93 ? -12.318 -5.473 14.888 1.00 84.12 93 GLY A O 1
ATOM 717 N N . LYS A 1 94 ? -14.183 -4.274 15.275 1.00 88.81 94 LYS A N 1
ATOM 718 C CA . LYS A 1 94 ? -14.023 -3.397 14.104 1.00 88.81 94 LYS A CA 1
ATOM 719 C C . LYS A 1 94 ? -12.770 -2.533 14.215 1.00 88.81 94 LYS A C 1
ATOM 721 O O . LYS A 1 94 ? -12.011 -2.493 13.250 1.00 88.81 94 LYS A O 1
ATOM 726 N N . VAL A 1 95 ? -12.499 -1.920 15.368 1.00 91.56 95 VAL A N 1
ATOM 727 C CA . VAL A 1 95 ? -11.294 -1.108 15.605 1.00 91.56 95 VAL A CA 1
ATOM 728 C C . VAL A 1 95 ? -10.036 -1.939 15.364 1.00 91.56 95 VAL A C 1
ATOM 730 O O . VAL A 1 95 ? -9.192 -1.541 14.560 1.00 91.56 95 VAL A O 1
ATOM 733 N N . ASN A 1 96 ? -9.958 -3.138 15.940 1.00 91.12 96 ASN A N 1
ATOM 734 C CA . ASN A 1 96 ? -8.815 -4.033 15.752 1.00 91.12 96 ASN A CA 1
ATOM 735 C C . ASN A 1 96 ? -8.621 -4.415 14.276 1.00 91.12 96 ASN A C 1
ATOM 737 O O . ASN A 1 96 ? -7.501 -4.382 13.763 1.00 91.12 96 ASN A O 1
ATOM 741 N N . SER A 1 97 ? -9.714 -4.703 13.560 1.00 89.06 97 SER A N 1
ATOM 742 C CA . SER A 1 97 ? -9.651 -4.993 12.122 1.00 89.06 97 SER A CA 1
ATOM 743 C C . SER A 1 97 ? -9.166 -3.788 11.305 1.00 89.06 97 SER A C 1
ATOM 745 O O . SER A 1 97 ? -8.302 -3.936 10.441 1.00 89.06 97 SER A O 1
ATOM 747 N N . THR A 1 98 ? -9.635 -2.575 11.618 1.00 90.44 98 THR A N 1
ATOM 748 C CA . THR A 1 98 ? -9.178 -1.355 10.938 1.00 90.44 98 THR A CA 1
ATOM 749 C C . THR A 1 98 ? -7.722 -1.028 11.244 1.00 90.44 98 THR A C 1
ATOM 751 O O . THR A 1 98 ? -7.004 -0.554 10.366 1.00 90.44 98 THR A O 1
ATOM 754 N N . GLN A 1 99 ? -7.250 -1.341 12.450 1.00 92.94 99 GLN A N 1
ATOM 755 C CA . GLN A 1 99 ? -5.864 -1.136 12.848 1.00 92.94 99 GLN A CA 1
ATOM 756 C C . GLN A 1 99 ? -4.917 -2.088 12.108 1.00 92.94 99 GLN A C 1
ATOM 758 O O . GLN A 1 99 ? -3.847 -1.666 11.667 1.00 92.94 99 GLN A O 1
ATOM 763 N N . ALA A 1 100 ? -5.337 -3.337 11.881 1.00 90.81 100 ALA A N 1
ATOM 764 C CA . ALA A 1 100 ? -4.596 -4.287 11.054 1.00 90.81 100 ALA A CA 1
ATOM 765 C C . ALA A 1 100 ? -4.494 -3.822 9.590 1.00 90.81 100 ALA A C 1
ATOM 767 O O . ALA A 1 100 ? -3.415 -3.865 8.998 1.00 90.81 100 ALA A O 1
ATOM 768 N N . VAL A 1 101 ? -5.592 -3.312 9.018 1.00 93.94 101 VAL A N 1
ATOM 769 C CA . VAL A 1 101 ? -5.589 -2.749 7.656 1.00 93.94 101 VAL A CA 1
ATOM 770 C C . VAL A 1 101 ? -4.672 -1.527 7.566 1.00 93.94 101 VAL A C 1
ATOM 772 O O . VAL A 1 101 ? -3.894 -1.417 6.620 1.00 93.94 101 VAL A O 1
ATOM 775 N N . LEU A 1 102 ? -4.713 -0.631 8.558 1.00 92.69 102 LEU A N 1
ATOM 776 C CA . LEU A 1 102 ? -3.857 0.556 8.599 1.00 92.69 102 LEU A CA 1
ATOM 777 C C . LEU A 1 102 ? -2.368 0.182 8.640 1.00 92.69 102 LEU A C 1
ATOM 779 O O . LEU A 1 102 ? -1.571 0.776 7.918 1.00 92.69 102 LEU A O 1
ATOM 783 N N . ALA A 1 103 ? -1.997 -0.824 9.438 1.00 92.94 103 ALA A N 1
ATOM 784 C CA . ALA A 1 103 ? -0.626 -1.325 9.502 1.00 92.94 103 ALA A CA 1
ATOM 785 C C . ALA A 1 103 ? -0.152 -1.861 8.141 1.00 92.94 103 ALA A C 1
ATOM 787 O O . ALA A 1 103 ? 0.927 -1.487 7.678 1.00 92.94 103 ALA A O 1
ATOM 788 N N . GLY A 1 104 ? -0.991 -2.651 7.459 1.00 93.56 104 GLY A N 1
ATOM 789 C CA . GLY A 1 104 ? -0.699 -3.128 6.106 1.00 93.56 104 GLY A CA 1
ATOM 790 C C . GLY A 1 104 ? -0.532 -1.983 5.102 1.00 93.56 104 GLY A C 1
ATOM 791 O O . GLY A 1 104 ? 0.399 -1.989 4.299 1.00 93.56 104 GLY A O 1
ATOM 792 N N . LEU A 1 105 ? -1.375 -0.950 5.185 1.00 92.31 105 LEU A N 1
ATOM 793 C CA . LEU A 1 105 ? -1.291 0.208 4.294 1.00 92.31 105 LEU A CA 1
ATOM 794 C C . LEU A 1 105 ? 0.006 1.010 4.506 1.00 92.31 105 LEU A C 1
ATOM 796 O O . LEU A 1 105 ? 0.652 1.411 3.537 1.00 92.31 105 LEU A O 1
ATOM 800 N N . ILE A 1 106 ? 0.435 1.193 5.758 1.00 94.12 106 ILE A N 1
ATOM 801 C CA . ILE A 1 106 ? 1.711 1.847 6.094 1.00 94.12 106 ILE A CA 1
ATOM 802 C C . ILE A 1 106 ? 2.892 1.081 5.489 1.00 94.12 106 ILE A C 1
ATOM 804 O O . ILE A 1 106 ? 3.814 1.689 4.940 1.00 94.12 106 ILE A O 1
ATOM 808 N N . GLU A 1 107 ? 2.862 -0.247 5.555 1.00 93.25 107 GLU A N 1
ATOM 809 C CA . GLU A 1 107 ? 3.914 -1.088 4.991 1.00 93.25 107 GLU A CA 1
ATOM 810 C C . GLU A 1 107 ? 3.950 -1.024 3.459 1.00 93.25 107 GLU A C 1
ATOM 812 O O . GLU A 1 107 ? 5.023 -0.854 2.874 1.00 93.25 107 GLU A O 1
ATOM 817 N N . THR A 1 108 ? 2.785 -1.044 2.803 1.00 92.12 108 THR A N 1
ATOM 818 C CA . THR A 1 108 ? 2.715 -0.869 1.343 1.00 92.12 108 THR A CA 1
ATOM 819 C C . THR A 1 108 ? 3.263 0.486 0.891 1.00 92.12 108 THR A C 1
ATOM 821 O O . THR A 1 108 ? 4.034 0.531 -0.067 1.00 92.12 108 THR A O 1
ATOM 824 N N . ASN A 1 109 ? 2.964 1.576 1.608 1.00 93.88 109 ASN A N 1
ATOM 825 C CA . ASN A 1 109 ? 3.513 2.899 1.299 1.00 93.88 109 ASN A CA 1
ATOM 826 C C . ASN A 1 109 ? 5.038 2.946 1.441 1.00 93.88 109 ASN A C 1
ATOM 828 O O . ASN A 1 109 ? 5.715 3.452 0.549 1.00 93.88 109 ASN A O 1
ATOM 832 N N . ARG A 1 110 ? 5.601 2.360 2.505 1.00 93.00 110 ARG A N 1
ATOM 833 C CA . ARG A 1 110 ? 7.063 2.276 2.664 1.00 93.00 110 ARG A CA 1
ATOM 834 C C . ARG A 1 110 ? 7.728 1.511 1.522 1.00 93.00 110 ARG A C 1
ATOM 836 O O . ARG A 1 110 ? 8.783 1.922 1.046 1.00 93.00 110 ARG A O 1
ATOM 843 N N . ASN A 1 111 ? 7.122 0.413 1.072 1.00 95.00 111 ASN A N 1
ATOM 844 C CA . ASN A 1 111 ? 7.649 -0.360 -0.052 1.00 95.00 111 ASN A CA 1
ATOM 845 C C . ASN A 1 111 ? 7.602 0.452 -1.361 1.00 95.00 111 ASN A C 1
ATOM 847 O O . ASN A 1 111 ? 8.573 0.471 -2.113 1.00 95.00 111 ASN A O 1
ATOM 851 N N . LEU A 1 112 ? 6.517 1.195 -1.603 1.00 93.69 112 LEU A N 1
ATOM 852 C CA . LEU A 1 112 ? 6.414 2.089 -2.761 1.00 93.69 112 LEU A CA 1
ATOM 853 C C . LEU A 1 112 ? 7.481 3.190 -2.741 1.00 93.69 112 LEU A C 1
ATOM 855 O O . LEU A 1 112 ? 8.126 3.426 -3.761 1.00 93.69 112 LEU A O 1
ATOM 859 N N . GLU A 1 113 ? 7.726 3.818 -1.590 1.00 93.50 113 GLU A N 1
ATOM 860 C CA . GLU A 1 113 ? 8.795 4.816 -1.444 1.00 93.50 113 GLU A CA 1
ATOM 861 C C . GLU A 1 113 ? 10.181 4.221 -1.737 1.00 93.50 113 GLU A C 1
ATOM 863 O O . GLU A 1 113 ? 10.990 4.831 -2.443 1.00 93.50 113 GLU A O 1
ATOM 868 N N . GLN A 1 114 ? 10.451 3.001 -1.260 1.00 92.88 114 GLN A N 1
ATOM 869 C CA . GLN A 1 114 ? 11.699 2.290 -1.552 1.00 92.88 114 GLN A CA 1
ATOM 870 C C . GLN A 1 114 ? 11.846 1.955 -3.040 1.00 92.88 114 GLN A C 1
ATOM 872 O O . GLN A 1 114 ? 12.928 2.133 -3.605 1.00 92.88 114 GLN A O 1
ATOM 877 N N . GLN A 1 115 ? 10.772 1.510 -3.696 1.00 92.56 115 GLN A N 1
ATOM 878 C CA . GLN A 1 115 ? 10.779 1.242 -5.135 1.00 92.56 115 GLN A CA 1
ATOM 879 C C . GLN A 1 115 ? 11.016 2.517 -5.943 1.00 92.56 115 GLN A C 1
ATOM 881 O O . GLN A 1 115 ? 11.826 2.506 -6.868 1.00 92.56 115 GLN A O 1
ATOM 886 N N . LEU A 1 116 ? 10.391 3.634 -5.564 1.00 91.25 116 LEU A N 1
ATOM 887 C CA . LEU A 1 116 ? 10.607 4.926 -6.212 1.00 91.25 116 LEU A CA 1
ATOM 888 C C . LEU A 1 116 ? 12.077 5.364 -6.100 1.00 91.25 116 LEU A C 1
ATOM 890 O O . LEU A 1 116 ? 12.690 5.791 -7.082 1.00 91.25 116 LEU A O 1
ATOM 894 N N . ALA A 1 117 ? 12.678 5.193 -4.918 1.00 89.69 117 ALA A N 1
ATOM 895 C CA . ALA A 1 117 ? 14.094 5.469 -4.706 1.00 89.69 117 ALA A CA 1
ATOM 896 C C . ALA A 1 117 ? 14.988 4.566 -5.576 1.00 89.69 117 ALA A C 1
ATOM 898 O O . ALA A 1 117 ? 15.932 5.058 -6.203 1.00 89.69 117 ALA A O 1
ATOM 899 N N . ALA A 1 118 ? 14.672 3.272 -5.678 1.00 89.62 118 ALA A N 1
ATOM 900 C CA . ALA A 1 118 ? 15.394 2.339 -6.540 1.00 89.62 118 ALA A CA 1
ATOM 901 C C . ALA A 1 118 ? 15.305 2.736 -8.023 1.00 89.62 118 ALA A C 1
ATOM 903 O O . ALA A 1 118 ? 16.337 2.794 -8.700 1.00 89.62 118 ALA A O 1
ATOM 904 N N . ILE A 1 119 ? 14.108 3.090 -8.504 1.00 88.81 119 ILE A N 1
ATOM 905 C CA . ILE A 1 119 ? 13.873 3.557 -9.877 1.00 88.81 119 ILE A CA 1
ATOM 906 C C . ILE A 1 119 ? 14.703 4.812 -10.156 1.00 88.81 119 ILE A C 1
ATOM 908 O O . ILE A 1 119 ? 15.480 4.824 -11.110 1.00 88.81 119 ILE A O 1
ATOM 912 N N . SER A 1 120 ? 14.670 5.808 -9.268 1.00 87.44 120 SER A N 1
ATOM 913 C CA . SER A 1 120 ? 15.474 7.031 -9.426 1.00 87.44 120 SER A CA 1
ATOM 914 C C . SER A 1 120 ? 16.984 6.744 -9.524 1.00 87.44 120 SER A C 1
ATOM 916 O O . SER A 1 120 ? 17.726 7.402 -10.261 1.00 87.44 120 SER A O 1
ATOM 918 N N . GLY A 1 121 ? 17.462 5.715 -8.816 1.00 87.25 121 GLY A N 1
ATOM 919 C CA . GLY A 1 121 ? 18.838 5.237 -8.910 1.00 87.25 121 GLY A CA 1
ATOM 920 C C . GLY A 1 121 ? 19.146 4.609 -10.270 1.00 87.25 121 GLY A C 1
ATOM 921 O O . GLY A 1 121 ? 20.212 4.868 -10.839 1.00 87.25 121 GLY A O 1
ATOM 922 N N . THR A 1 122 ? 18.222 3.809 -10.809 1.00 86.88 122 THR A N 1
ATOM 923 C CA . THR A 1 122 ? 18.359 3.211 -12.146 1.00 86.88 122 THR A CA 1
ATOM 924 C C . THR A 1 122 ? 18.319 4.254 -13.256 1.00 86.88 122 THR A C 1
ATOM 926 O O . THR A 1 122 ? 19.175 4.209 -14.134 1.00 86.88 122 THR A O 1
ATOM 929 N N . GLU A 1 123 ? 17.440 5.252 -13.170 1.00 84.81 123 GLU A N 1
ATOM 930 C CA . GLU A 1 123 ? 17.364 6.362 -14.125 1.00 84.81 123 GLU A CA 1
ATOM 931 C C . GLU A 1 123 ? 18.677 7.147 -14.174 1.00 84.81 123 GLU A C 1
ATOM 933 O O . GLU A 1 123 ? 19.223 7.398 -15.247 1.00 84.81 123 GLU A O 1
ATOM 938 N N . ARG A 1 124 ? 19.264 7.461 -13.010 1.00 81.56 124 ARG A N 1
ATOM 939 C CA . ARG A 1 124 ? 20.573 8.135 -12.942 1.00 81.56 124 ARG A CA 1
ATOM 940 C C . ARG A 1 124 ? 21.695 7.302 -13.559 1.00 81.56 124 ARG A C 1
ATOM 942 O O . ARG A 1 124 ? 22.602 7.861 -14.177 1.00 81.56 124 ARG A O 1
ATOM 949 N N . ARG A 1 125 ? 21.672 5.979 -13.375 1.00 82.75 125 ARG A N 1
ATOM 950 C CA . ARG A 1 125 ? 22.650 5.068 -13.995 1.00 82.75 125 ARG A CA 1
ATOM 951 C C . ARG A 1 125 ? 22.454 5.004 -15.507 1.00 82.75 125 ARG A C 1
ATOM 953 O O . ARG A 1 125 ? 23.442 5.105 -16.229 1.00 82.75 125 ARG A O 1
ATOM 960 N N . LEU A 1 126 ? 21.210 4.908 -15.968 1.00 81.19 126 LEU A N 1
ATOM 961 C CA . LEU A 1 126 ? 20.857 4.909 -17.383 1.00 81.19 126 LEU A CA 1
ATOM 962 C C . LEU A 1 126 ? 21.303 6.209 -18.058 1.00 81.19 126 LEU A C 1
ATOM 964 O O . LEU A 1 126 ? 21.992 6.152 -19.067 1.00 81.19 126 LEU A O 1
ATOM 968 N N . ALA A 1 127 ? 21.038 7.366 -17.446 1.00 78.31 127 ALA A N 1
ATOM 969 C CA . ALA A 1 127 ? 21.475 8.664 -17.958 1.00 78.31 127 ALA A CA 1
ATOM 970 C C . ALA A 1 127 ? 23.007 8.765 -18.081 1.00 78.31 127 ALA A C 1
ATOM 972 O O . ALA A 1 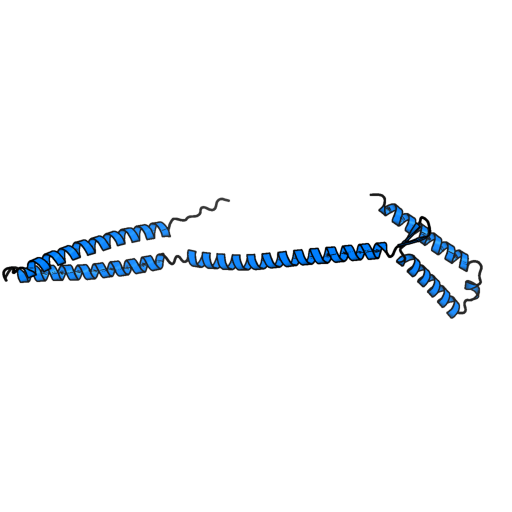127 ? 23.525 9.339 -19.039 1.00 78.31 127 ALA A O 1
ATOM 973 N N . ARG A 1 128 ? 23.763 8.178 -17.139 1.00 79.31 128 ARG A N 1
ATOM 974 C CA . ARG A 1 128 ? 25.233 8.099 -17.234 1.00 79.31 128 ARG A CA 1
ATOM 975 C C . ARG A 1 128 ? 25.684 7.188 -18.376 1.00 79.31 128 ARG A C 1
ATOM 977 O O . ARG A 1 128 ? 26.564 7.582 -19.135 1.00 79.31 128 ARG A O 1
ATOM 984 N N . LEU A 1 129 ? 25.078 6.008 -18.508 1.00 70.75 129 LEU A N 1
ATOM 985 C CA . LEU A 1 129 ? 25.358 5.052 -19.585 1.00 70.75 129 LEU A CA 1
ATOM 986 C C . LEU A 1 129 ? 25.043 5.644 -20.963 1.00 70.75 129 LEU A C 1
ATOM 988 O O . LEU A 1 129 ? 25.866 5.565 -21.870 1.00 70.75 129 LEU A O 1
ATOM 992 N N . GLU A 1 130 ? 23.899 6.306 -21.105 1.00 66.06 130 GLU A N 1
ATOM 993 C CA . GLU A 1 130 ? 23.489 6.960 -22.345 1.00 66.06 130 GLU A CA 1
ATOM 994 C C . GLU A 1 130 ? 24.455 8.088 -22.736 1.00 66.06 130 GLU A C 1
ATOM 996 O O . GLU A 1 130 ? 24.780 8.261 -23.911 1.00 66.06 130 GLU A O 1
ATOM 1001 N N . ASN A 1 131 ? 24.963 8.841 -21.756 1.00 68.81 131 ASN A N 1
ATOM 1002 C CA . ASN A 1 131 ? 25.934 9.901 -22.012 1.00 68.81 131 ASN A CA 1
ATOM 1003 C C . ASN A 1 131 ? 27.329 9.349 -22.369 1.00 68.81 131 ASN A C 1
ATOM 1005 O O . ASN A 1 131 ? 28.061 9.981 -23.126 1.00 68.81 131 ASN A O 1
ATOM 1009 N N . MET A 1 132 ? 27.683 8.156 -21.876 1.00 64.06 132 MET A N 1
ATOM 1010 C CA . MET A 1 132 ? 28.928 7.460 -22.225 1.00 64.06 132 MET A CA 1
ATOM 1011 C C . MET A 1 132 ? 28.872 6.751 -23.587 1.00 64.06 132 MET A C 1
ATOM 1013 O O . MET A 1 132 ? 29.906 6.596 -24.228 1.00 64.06 132 MET A O 1
ATOM 1017 N N . ASN A 1 133 ? 27.689 6.347 -24.062 1.00 54.09 133 ASN A N 1
ATOM 1018 C CA . ASN A 1 133 ? 27.525 5.585 -25.310 1.00 54.09 133 ASN A CA 1
ATOM 1019 C C . ASN A 1 133 ? 27.437 6.468 -26.582 1.00 54.09 133 ASN A C 1
ATOM 1021 O O . ASN A 1 133 ? 27.031 6.009 -27.655 1.00 54.09 133 ASN A O 1
ATOM 1025 N N . LYS A 1 134 ? 27.801 7.756 -26.477 1.00 56.03 134 LYS A N 1
ATOM 1026 C CA . LYS A 1 134 ? 27.812 8.736 -27.576 1.00 56.03 134 LYS A CA 1
ATOM 1027 C C . LYS A 1 134 ? 29.257 8.987 -28.018 1.00 56.03 134 LYS A C 1
ATOM 1029 O O . LYS A 1 134 ? 29.998 9.680 -27.329 1.00 56.03 134 LYS A O 1
ATOM 1034 N N . ILE A 1 135 ? 29.653 8.477 -29.188 1.00 53.09 135 ILE A N 1
ATOM 1035 C CA . ILE A 1 135 ? 30.915 8.886 -29.822 1.00 53.09 135 ILE A CA 1
ATOM 1036 C C . ILE A 1 135 ? 30.651 10.143 -30.652 1.00 53.09 135 ILE A C 1
ATOM 1038 O O . ILE A 1 135 ? 29.853 10.146 -31.593 1.00 53.09 135 ILE A O 1
ATOM 1042 N N . THR A 1 136 ? 31.323 11.229 -30.290 1.00 52.06 136 THR A N 1
ATOM 1043 C CA . TH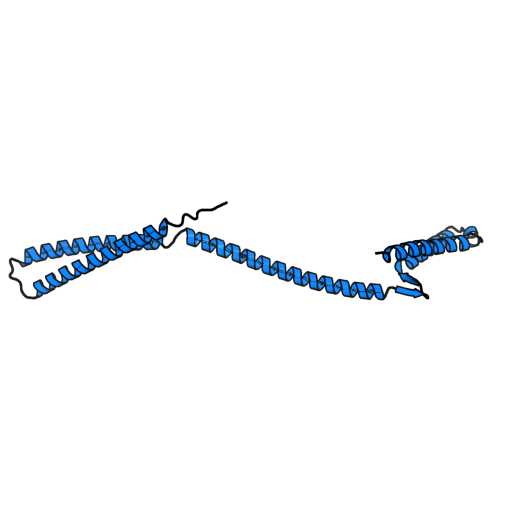R A 1 136 ? 31.374 12.469 -31.067 1.00 52.06 136 THR A CA 1
ATOM 1044 C C . THR A 1 136 ? 32.363 12.311 -32.220 1.00 52.06 136 THR A C 1
ATOM 1046 O O . THR A 1 136 ? 33.571 12.356 -32.005 1.00 52.06 136 THR A O 1
ATOM 1049 N N . ILE A 1 137 ? 31.863 12.159 -33.449 1.00 42.94 137 ILE A N 1
ATOM 1050 C CA . ILE A 1 137 ? 32.658 12.352 -34.671 1.00 42.94 137 ILE A CA 1
ATOM 1051 C C . ILE A 1 137 ? 32.232 13.706 -35.259 1.00 42.94 137 ILE A C 1
ATOM 1053 O O . ILE A 1 137 ? 31.189 13.832 -35.902 1.00 42.94 137 ILE A O 1
ATOM 1057 N N . GLY A 1 138 ? 33.003 14.762 -34.977 1.00 60.44 138 GLY A N 1
ATOM 1058 C CA . GLY A 1 138 ? 32.673 16.133 -35.395 1.00 60.44 138 GLY A CA 1
ATOM 1059 C C . GLY A 1 138 ? 31.383 16.671 -34.749 1.00 60.44 138 GLY A C 1
ATOM 1060 O O . GLY A 1 138 ? 31.182 16.527 -33.546 1.00 60.44 138 GLY A O 1
ATOM 1061 N N . LYS A 1 139 ? 30.492 17.302 -35.533 1.00 50.81 139 LYS A N 1
ATOM 1062 C CA . LYS A 1 139 ? 29.183 17.823 -35.062 1.00 50.81 139 LYS A CA 1
ATOM 1063 C C . LYS A 1 139 ? 28.078 16.755 -34.971 1.00 50.81 139 LYS A C 1
ATOM 1065 O O . LYS A 1 139 ? 26.953 17.084 -34.605 1.00 50.81 139 LYS A O 1
ATOM 1070 N N . ILE A 1 140 ? 28.365 15.498 -35.314 1.00 52.19 140 ILE A N 1
ATOM 1071 C CA . ILE A 1 140 ? 27.359 14.438 -35.427 1.00 52.19 140 ILE A CA 1
ATOM 1072 C C . ILE A 1 140 ? 27.551 13.450 -34.272 1.00 52.19 140 ILE A C 1
ATOM 1074 O O . ILE A 1 140 ? 28.592 12.807 -34.141 1.00 52.19 140 ILE A O 1
ATOM 1078 N N . LYS A 1 141 ? 26.533 13.345 -33.409 1.00 51.69 141 LYS A N 1
ATOM 1079 C CA . LYS A 1 141 ? 26.484 12.382 -32.301 1.00 51.69 141 LYS A CA 1
ATOM 1080 C C . LYS A 1 141 ? 25.839 11.093 -32.801 1.00 51.69 141 LYS A C 1
ATOM 1082 O O . LYS A 1 141 ? 24.639 11.061 -33.062 1.00 51.69 141 LYS A O 1
ATOM 1087 N N . VAL A 1 142 ? 26.625 10.029 -32.943 1.00 54.19 142 VAL A N 1
ATOM 1088 C CA . VAL A 1 142 ? 26.135 8.734 -33.434 1.00 54.19 142 VAL A CA 1
ATOM 1089 C C . VAL A 1 142 ? 26.129 7.744 -32.260 1.00 54.19 142 VAL A C 1
ATOM 1091 O O . VAL A 1 142 ? 27.208 7.388 -31.793 1.00 54.19 142 VAL A O 1
ATOM 1094 N N . PRO A 1 143 ? 24.959 7.280 -31.762 1.00 58.03 143 PRO A N 1
ATOM 1095 C CA . PRO A 1 143 ? 24.912 6.150 -30.835 1.00 58.03 143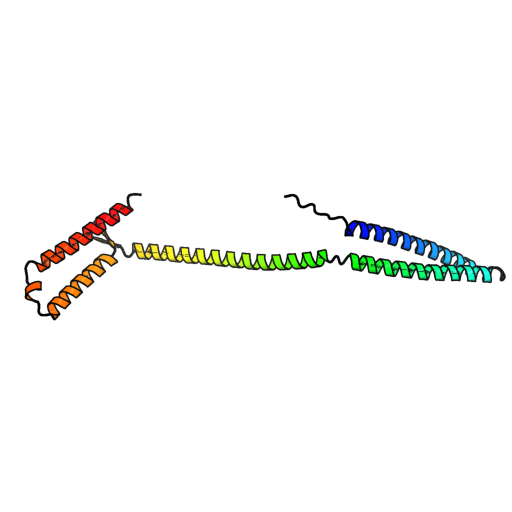 PRO A CA 1
ATOM 1096 C C . PRO A 1 143 ? 25.507 4.902 -31.487 1.00 58.03 143 PRO A C 1
ATOM 1098 O O . PRO A 1 143 ? 25.166 4.585 -32.634 1.00 58.03 143 PRO A O 1
ATOM 1101 N N . LEU A 1 144 ? 26.395 4.242 -30.743 1.00 56.75 144 LEU A N 1
ATOM 1102 C CA . LEU A 1 144 ? 27.243 3.122 -31.165 1.00 56.75 144 LEU A CA 1
ATOM 1103 C C . LEU A 1 144 ? 26.467 1.881 -31.639 1.00 56.75 144 LEU A C 1
ATOM 1105 O O . LEU A 1 144 ? 26.961 1.133 -32.483 1.00 56.75 144 LEU A O 1
ATOM 1109 N N . GLU A 1 145 ? 25.247 1.679 -31.140 1.00 60.22 145 GLU A N 1
ATOM 1110 C CA . GLU A 1 145 ? 24.475 0.443 -31.337 1.00 60.22 145 GLU A CA 1
ATOM 1111 C C . GLU A 1 145 ? 24.087 0.200 -32.803 1.00 60.22 145 GLU A C 1
ATOM 1113 O O . GLU A 1 145 ? 24.227 -0.910 -33.315 1.00 60.22 145 GLU A O 1
ATOM 1118 N N . LEU A 1 146 ? 23.677 1.248 -33.524 1.00 62.88 146 LEU A N 1
ATOM 1119 C CA . LEU A 1 146 ? 23.206 1.112 -34.907 1.00 62.88 146 LEU A CA 1
ATOM 1120 C C . LEU A 1 146 ? 24.356 0.973 -35.910 1.00 62.88 146 LEU A C 1
ATOM 1122 O O . LEU A 1 146 ? 24.268 0.191 -36.853 1.00 62.88 146 LEU A O 1
ATOM 1126 N N . SER A 1 147 ? 25.455 1.705 -35.706 1.00 66.38 147 SER A N 1
ATOM 1127 C CA . SER A 1 147 ? 26.641 1.566 -36.557 1.00 66.38 147 SER A CA 1
ATOM 1128 C C . SER A 1 147 ? 27.344 0.231 -36.325 1.00 66.38 147 SER A C 1
ATOM 1130 O O . SER A 1 147 ? 27.825 -0.366 -37.284 1.00 66.38 147 SER A O 1
ATOM 1132 N N . GLY A 1 148 ? 27.365 -0.259 -35.079 1.00 74.44 148 GLY A N 1
ATOM 1133 C CA . GLY A 1 148 ? 27.928 -1.563 -34.731 1.00 74.44 148 GLY A CA 1
ATOM 1134 C C . GLY A 1 148 ? 27.149 -2.720 -35.358 1.00 74.44 148 GLY A C 1
ATOM 1135 O O . GLY A 1 148 ? 27.755 -3.595 -35.973 1.00 74.44 148 GLY A O 1
ATOM 1136 N N . LEU A 1 149 ? 25.812 -2.687 -35.286 1.00 79.62 149 LEU A N 1
ATOM 1137 C CA . LEU A 1 149 ? 24.949 -3.705 -35.894 1.00 79.62 149 LEU A CA 1
ATOM 1138 C C . LEU A 1 149 ? 25.090 -3.742 -37.424 1.00 79.62 149 LEU A C 1
ATOM 1140 O O . LEU A 1 149 ? 25.249 -4.813 -38.008 1.00 79.62 149 LEU A O 1
ATOM 1144 N N . VAL A 1 150 ? 25.068 -2.577 -38.080 1.00 80.19 150 VAL A N 1
ATOM 1145 C CA . VAL A 1 150 ? 25.195 -2.488 -39.544 1.00 80.19 150 VAL A CA 1
ATOM 1146 C C . VAL A 1 150 ? 26.585 -2.934 -39.997 1.00 80.19 150 VAL A C 1
ATOM 1148 O O . VAL A 1 150 ? 26.693 -3.701 -40.950 1.00 80.19 150 VAL A O 1
ATOM 1151 N N . ALA A 1 151 ? 27.647 -2.531 -39.295 1.00 79.19 151 ALA A N 1
ATOM 1152 C CA . ALA A 1 151 ? 29.001 -2.987 -39.600 1.00 79.19 151 ALA A CA 1
ATOM 1153 C C . ALA A 1 151 ? 29.152 -4.506 -39.415 1.00 79.19 151 ALA A C 1
ATOM 1155 O O . ALA A 1 151 ? 29.740 -5.165 -40.270 1.00 79.19 151 ALA A O 1
ATOM 1156 N N . ALA A 1 152 ? 28.574 -5.076 -38.353 1.00 85.50 152 ALA A N 1
ATOM 1157 C CA . ALA A 1 152 ? 28.558 -6.521 -38.136 1.00 85.50 152 ALA A CA 1
ATOM 1158 C C . ALA A 1 152 ? 27.795 -7.256 -39.247 1.00 85.50 152 ALA A C 1
ATOM 1160 O O . ALA A 1 152 ? 28.266 -8.278 -39.741 1.00 85.50 152 ALA A O 1
ATOM 1161 N N . PHE A 1 153 ? 26.662 -6.715 -39.698 1.00 85.31 153 PHE A N 1
ATOM 1162 C CA . PHE A 1 153 ? 25.884 -7.289 -40.793 1.00 85.31 153 PHE A CA 1
ATOM 1163 C C . PHE A 1 153 ? 26.640 -7.250 -42.128 1.00 85.31 153 PHE A C 1
ATOM 1165 O O . PHE A 1 153 ? 26.677 -8.249 -42.850 1.00 85.31 153 PHE A O 1
ATOM 1172 N N . VAL A 1 154 ? 27.296 -6.125 -42.435 1.00 86.06 154 VAL A N 1
ATOM 1173 C CA . VAL A 1 154 ? 28.151 -5.980 -43.623 1.00 86.06 154 VAL A CA 1
ATOM 1174 C C . VAL A 1 154 ? 29.337 -6.943 -43.551 1.00 86.06 154 VAL A C 1
ATOM 1176 O O . VAL A 1 154 ? 29.648 -7.602 -44.538 1.00 86.06 154 VAL A O 1
ATOM 1179 N N . LEU A 1 155 ? 29.979 -7.094 -42.390 1.00 87.88 155 LEU A N 1
ATOM 1180 C CA . LEU A 1 155 ? 31.077 -8.048 -42.212 1.00 87.88 155 LEU A CA 1
ATOM 1181 C C . LEU A 1 155 ? 30.615 -9.499 -42.361 1.00 87.88 155 LEU A C 1
ATOM 1183 O O . LEU A 1 155 ? 31.296 -10.284 -43.016 1.00 87.88 155 LEU A O 1
ATOM 1187 N N . LEU A 1 156 ? 29.452 -9.852 -41.811 1.00 90.50 156 LEU A N 1
ATOM 1188 C CA . LEU A 1 156 ? 28.885 -11.195 -41.915 1.00 90.50 156 LEU A CA 1
ATOM 1189 C C . LEU A 1 156 ? 28.542 -11.537 -43.368 1.00 90.50 156 LEU A C 1
ATOM 1191 O O . LEU A 1 156 ? 28.919 -12.602 -43.851 1.00 90.50 156 LEU A O 1
ATOM 1195 N N . THR A 1 157 ? 27.899 -10.620 -44.094 1.00 86.12 157 THR A N 1
ATOM 1196 C CA . THR A 1 157 ? 27.617 -10.802 -45.528 1.00 86.12 157 THR A CA 1
ATOM 1197 C C . THR A 1 157 ? 28.900 -10.861 -46.353 1.00 86.12 157 THR A C 1
ATOM 1199 O O . THR A 1 157 ? 29.033 -11.750 -47.191 1.00 86.12 157 THR A O 1
ATOM 1202 N N . THR A 1 158 ? 29.888 -10.007 -46.067 1.00 86.81 158 THR A N 1
ATOM 1203 C CA . THR A 1 158 ? 31.211 -10.068 -46.714 1.00 86.81 158 THR A CA 1
ATOM 1204 C C . THR A 1 158 ? 31.874 -11.432 -46.486 1.00 86.81 158 THR A C 1
ATOM 1206 O O . THR A 1 158 ? 32.330 -12.069 -47.434 1.00 86.81 158 THR A O 1
ATOM 1209 N N . GLY A 1 159 ? 31.897 -11.910 -45.238 1.00 88.25 159 GLY A N 1
ATOM 1210 C CA . GLY A 1 159 ? 32.467 -13.205 -44.871 1.00 88.25 159 GLY A CA 1
ATOM 1211 C C . GLY A 1 159 ? 31.732 -14.376 -45.521 1.00 88.25 159 GLY A C 1
ATOM 1212 O O . GLY A 1 159 ? 32.369 -15.308 -46.006 1.00 88.25 159 GLY A O 1
ATOM 1213 N N . PHE A 1 160 ? 30.403 -14.299 -45.616 1.00 88.88 160 PHE A N 1
ATOM 1214 C CA . PHE A 1 160 ? 29.591 -15.295 -46.308 1.00 88.88 160 PHE A CA 1
ATOM 1215 C C . PHE A 1 160 ? 29.894 -15.350 -47.813 1.00 88.88 160 PHE A C 1
ATOM 1217 O O . PHE A 1 160 ? 30.050 -16.437 -48.366 1.00 88.88 160 PHE A O 1
ATOM 1224 N N . LEU A 1 161 ? 30.045 -14.199 -48.479 1.00 85.62 161 LEU A N 1
ATOM 1225 C CA . LEU A 1 161 ? 30.415 -14.142 -49.900 1.00 85.62 161 LEU A CA 1
ATOM 1226 C C . LEU A 1 161 ? 31.798 -14.754 -50.163 1.00 85.62 161 LEU A C 1
ATOM 1228 O O . LEU A 1 161 ? 31.982 -15.460 -51.158 1.00 85.62 161 LEU A O 1
ATOM 1232 N N . ILE A 1 162 ? 32.751 -14.509 -49.260 1.00 86.88 162 ILE A N 1
ATOM 1233 C CA . ILE A 1 162 ? 34.090 -15.105 -49.309 1.00 86.88 162 ILE A CA 1
ATOM 1234 C C . ILE A 1 162 ? 34.009 -16.626 -49.125 1.00 86.88 162 ILE A C 1
ATOM 1236 O O . ILE A 1 162 ? 34.609 -17.372 -49.901 1.00 86.88 162 ILE A O 1
ATOM 1240 N N . PHE A 1 163 ? 33.234 -17.093 -48.142 1.00 89.00 163 PHE A N 1
ATOM 1241 C CA . PHE A 1 163 ? 33.037 -18.519 -47.873 1.00 89.00 163 PHE A CA 1
ATOM 1242 C C . PHE A 1 163 ? 32.382 -19.254 -49.053 1.00 89.00 163 PHE A C 1
ATOM 1244 O O . PHE A 1 163 ? 32.797 -20.354 -49.406 1.00 89.00 163 PHE A O 1
ATOM 1251 N N . ALA A 1 164 ? 31.427 -18.616 -49.733 1.00 88.94 164 ALA A N 1
ATOM 1252 C CA . ALA A 1 164 ? 30.779 -19.142 -50.935 1.00 88.94 164 ALA A CA 1
ATOM 1253 C C . ALA A 1 164 ? 31.662 -19.091 -52.205 1.00 88.94 164 ALA A C 1
ATOM 1255 O O . ALA A 1 164 ? 31.162 -19.328 -53.306 1.00 88.94 164 ALA A O 1
ATOM 1256 N N . GLN A 1 165 ? 32.951 -18.741 -52.077 1.00 84.44 165 GLN A N 1
ATOM 1257 C CA . GLN A 1 165 ? 33.910 -18.530 -53.171 1.00 84.44 165 GLN A CA 1
ATOM 1258 C C . GLN A 1 165 ? 33.457 -17.513 -54.236 1.00 84.44 165 GLN A C 1
ATOM 1260 O O . GLN A 1 165 ? 33.969 -17.497 -55.355 1.00 84.44 165 GLN A O 1
ATOM 1265 N N . LYS A 1 166 ? 32.538 -16.600 -53.901 1.00 85.31 166 LYS A N 1
ATOM 1266 C CA . LYS A 1 166 ? 32.041 -15.552 -54.808 1.00 85.31 166 LYS A CA 1
ATOM 1267 C C . LYS A 1 166 ? 32.948 -14.317 -54.796 1.00 85.31 166 LYS A C 1
ATOM 1269 O O . LYS A 1 166 ? 32.492 -13.186 -54.619 1.00 85.31 166 LYS A O 1
ATOM 1274 N N . TRP A 1 167 ? 34.244 -14.531 -55.020 1.00 79.81 167 TRP A N 1
ATOM 1275 C CA . TRP A 1 167 ? 35.255 -13.468 -55.067 1.00 79.81 167 TRP A CA 1
ATOM 1276 C C . TRP A 1 167 ? 35.027 -12.460 -56.196 1.00 79.81 167 TRP A C 1
ATOM 1278 O O . TRP A 1 167 ? 35.389 -11.292 -56.048 1.00 79.81 167 TRP A O 1
ATOM 1288 N N . ASP A 1 168 ? 34.362 -12.881 -57.274 1.00 81.69 168 ASP A N 1
ATOM 1289 C CA . ASP A 1 168 ? 33.995 -12.013 -58.397 1.00 81.69 168 ASP A CA 1
ATOM 1290 C C . ASP A 1 168 ? 33.115 -10.838 -57.963 1.00 81.69 168 ASP A C 1
ATOM 1292 O O . ASP A 1 168 ? 33.261 -9.727 -58.467 1.00 81.69 168 ASP A O 1
ATOM 1296 N N . ILE A 1 169 ? 32.235 -11.052 -56.979 1.00 79.31 169 ILE A N 1
ATOM 1297 C CA . ILE A 1 169 ? 31.343 -10.006 -56.473 1.00 79.31 169 ILE A CA 1
ATOM 1298 C C . ILE A 1 169 ? 32.120 -9.040 -55.579 1.00 79.31 169 ILE A C 1
ATOM 1300 O O . ILE A 1 169 ? 32.004 -7.832 -55.758 1.00 79.31 169 ILE A O 1
ATOM 1304 N N . VAL A 1 170 ? 32.954 -9.549 -54.669 1.00 77.81 170 VAL A N 1
ATOM 1305 C CA . VAL A 1 170 ? 33.721 -8.723 -53.716 1.00 77.81 170 VAL A CA 1
ATOM 1306 C C . VAL A 1 170 ? 34.769 -7.857 -54.426 1.00 77.81 170 VAL A C 1
ATOM 1308 O O . VAL A 1 170 ? 35.004 -6.720 -54.024 1.00 77.81 170 VAL A O 1
ATOM 1311 N N . ARG A 1 171 ? 35.381 -8.368 -55.502 1.00 80.56 171 ARG A N 1
ATOM 1312 C CA . ARG A 1 171 ? 36.358 -7.627 -56.317 1.00 80.56 171 ARG A CA 1
ATOM 1313 C C . ARG A 1 171 ? 35.695 -6.682 -57.332 1.00 80.56 171 ARG A C 1
ATOM 1315 O O . ARG A 1 171 ? 36.380 -5.844 -57.915 1.00 80.56 171 ARG A O 1
ATOM 1322 N N . SER A 1 172 ? 34.384 -6.795 -57.549 1.00 86.44 172 SER A N 1
ATOM 1323 C CA . SER A 1 172 ? 33.668 -5.927 -58.485 1.00 86.44 172 SER A CA 1
ATOM 1324 C C . SER A 1 172 ? 33.614 -4.478 -57.994 1.00 86.44 172 SER A C 1
ATOM 1326 O O . SER A 1 172 ? 33.480 -4.205 -56.799 1.00 86.44 172 SER A O 1
ATOM 1328 N N . SER A 1 173 ? 33.622 -3.525 -58.928 1.00 83.50 173 SER A N 1
ATOM 1329 C CA . SER A 1 173 ? 33.453 -2.100 -58.610 1.00 83.50 173 SER A CA 1
ATOM 1330 C C . SER A 1 173 ? 32.090 -1.772 -57.982 1.00 83.50 173 SER A C 1
ATOM 1332 O O . SER A 1 173 ? 31.947 -0.732 -57.347 1.00 83.50 173 SER A O 1
ATOM 1334 N N . TYR A 1 174 ? 31.096 -2.656 -58.115 1.00 84.25 174 TYR A N 1
ATOM 1335 C CA . TYR A 1 174 ? 29.750 -2.467 -57.565 1.00 84.25 174 TYR A CA 1
ATOM 1336 C C . TYR A 1 174 ? 29.681 -2.703 -56.053 1.00 84.25 174 TYR A C 1
ATOM 1338 O O . TYR A 1 174 ? 28.834 -2.125 -55.372 1.00 84.25 174 TYR A O 1
ATOM 1346 N N . TYR A 1 175 ? 30.581 -3.517 -55.505 1.00 83.81 175 TYR A N 1
ATOM 1347 C CA . TYR A 1 175 ? 30.585 -3.885 -54.093 1.00 83.81 175 TYR A CA 1
ATOM 1348 C C . TYR A 1 175 ? 30.835 -2.703 -53.134 1.00 83.81 175 TYR A C 1
ATOM 1350 O O . TYR A 1 175 ? 29.968 -2.431 -52.296 1.00 83.81 175 TYR A O 1
ATOM 1358 N N . PRO A 1 176 ? 31.935 -1.928 -53.263 1.00 85.31 176 PRO A N 1
ATOM 1359 C CA . PRO A 1 176 ? 32.170 -0.773 -52.394 1.00 85.31 176 PRO A CA 1
ATOM 1360 C C . PRO A 1 176 ? 31.114 0.326 -52.577 1.00 85.31 176 PRO A C 1
ATOM 1362 O O . PRO A 1 176 ? 30.748 0.986 -51.606 1.00 85.31 176 PRO A O 1
ATOM 1365 N N . VAL A 1 177 ? 30.572 0.489 -53.790 1.00 86.12 177 VAL A N 1
ATOM 1366 C CA . VAL A 1 177 ? 29.494 1.453 -54.069 1.00 86.12 177 VAL A CA 1
ATOM 1367 C C . VAL A 1 177 ? 28.219 1.069 -53.318 1.00 86.12 177 VAL A C 1
ATOM 1369 O O . VAL A 1 177 ? 27.595 1.919 -52.689 1.00 86.12 177 VAL A O 1
ATOM 1372 N N . THR A 1 178 ? 27.865 -0.218 -53.313 1.00 84.12 178 THR A N 1
ATOM 1373 C CA . THR A 1 178 ? 26.666 -0.720 -52.628 1.00 84.12 178 THR A CA 1
ATOM 1374 C C . THR A 1 178 ? 26.783 -0.561 -51.110 1.00 84.12 178 THR A C 1
ATOM 1376 O O . THR A 1 178 ? 25.848 -0.086 -50.469 1.00 84.12 178 THR A O 1
ATOM 1379 N N . ILE A 1 179 ? 27.948 -0.873 -50.531 1.00 84.50 179 ILE A N 1
ATOM 1380 C CA . ILE A 1 179 ? 28.221 -0.632 -49.104 1.00 84.50 179 ILE A CA 1
ATOM 1381 C C . ILE A 1 179 ? 28.132 0.866 -48.782 1.00 84.50 179 ILE A C 1
ATOM 1383 O O . ILE A 1 179 ? 27.506 1.244 -47.792 1.00 84.50 179 ILE A O 1
ATOM 1387 N N . GLY A 1 180 ? 28.697 1.727 -49.633 1.00 84.56 180 GLY A N 1
ATOM 1388 C CA . GLY A 1 180 ? 28.612 3.179 -49.480 1.00 84.56 180 GLY A CA 1
ATOM 1389 C C . GLY A 1 180 ? 27.171 3.697 -49.476 1.00 84.56 180 GLY A C 1
ATOM 1390 O O . GLY A 1 180 ? 26.815 4.509 -48.623 1.00 84.56 180 GLY A O 1
ATOM 1391 N N . ILE A 1 181 ? 26.317 3.180 -50.366 1.00 87.00 181 ILE A N 1
ATOM 1392 C CA . ILE A 1 181 ? 24.884 3.512 -50.405 1.00 87.00 181 ILE A CA 1
ATOM 1393 C C . ILE A 1 181 ? 24.177 3.049 -49.125 1.00 87.00 181 ILE A C 1
ATOM 1395 O O . ILE A 1 181 ? 23.400 3.814 -48.558 1.00 87.00 181 ILE A O 1
ATOM 1399 N N . ILE A 1 182 ? 24.469 1.840 -48.630 1.00 84.44 182 ILE A N 1
ATOM 1400 C CA . ILE A 1 182 ? 23.888 1.317 -47.381 1.00 84.44 182 ILE A CA 1
ATOM 1401 C C . ILE A 1 182 ? 24.263 2.215 -46.194 1.00 84.44 182 ILE A C 1
ATOM 1403 O O . ILE A 1 182 ? 23.384 2.628 -45.436 1.00 84.44 182 ILE A O 1
ATOM 1407 N N . PHE A 1 183 ? 25.540 2.582 -46.051 1.00 81.44 183 PHE A N 1
ATOM 1408 C CA . PHE A 1 183 ? 25.969 3.501 -44.992 1.00 81.44 183 PHE A CA 1
ATOM 1409 C C . PHE A 1 183 ? 25.344 4.894 -45.144 1.00 81.44 183 PHE A C 1
ATOM 1411 O O . PHE A 1 183 ? 24.888 5.465 -44.152 1.00 81.44 183 PHE A O 1
ATOM 1418 N N . GLY A 1 184 ? 25.257 5.422 -46.368 1.00 84.06 184 GLY A N 1
ATOM 1419 C CA . GLY A 1 184 ? 24.590 6.695 -46.649 1.00 84.06 184 GLY A CA 1
ATOM 1420 C C . GLY A 1 184 ? 23.109 6.683 -46.258 1.00 84.06 184 GLY A C 1
ATOM 1421 O O . GLY A 1 184 ? 22.640 7.602 -45.587 1.00 84.06 184 GLY A O 1
ATOM 1422 N N . ALA A 1 185 ? 22.387 5.612 -46.592 1.00 82.62 185 ALA A N 1
ATOM 1423 C CA . ALA A 1 185 ? 20.983 5.440 -46.228 1.00 82.62 185 ALA A CA 1
ATOM 1424 C C . ALA A 1 185 ? 20.784 5.391 -44.706 1.00 82.62 185 ALA A C 1
ATOM 1426 O O . ALA A 1 185 ? 19.892 6.057 -44.183 1.00 82.62 185 ALA A O 1
ATOM 1427 N N . VAL A 1 186 ? 21.646 4.674 -43.977 1.00 81.44 186 VAL A N 1
ATOM 1428 C CA . VAL A 1 186 ? 21.599 4.608 -42.505 1.00 81.44 186 VAL A CA 1
ATOM 1429 C C . VAL A 1 186 ? 21.798 5.989 -41.877 1.00 81.44 186 VAL A C 1
ATOM 1431 O O . VAL A 1 186 ? 21.088 6.346 -40.934 1.00 81.44 186 VAL A O 1
ATOM 1434 N N . VAL A 1 187 ? 22.718 6.797 -42.413 1.00 79.56 187 VAL A N 1
ATOM 1435 C CA . VAL A 1 187 ? 22.941 8.173 -41.945 1.00 79.56 187 VAL A CA 1
ATOM 1436 C C . VAL A 1 187 ? 21.719 9.055 -42.212 1.00 79.56 187 VAL A C 1
ATOM 1438 O O . VAL A 1 187 ? 21.310 9.789 -41.315 1.00 79.56 187 VAL A O 1
ATOM 1441 N N . ILE A 1 188 ? 21.100 8.958 -43.393 1.00 81.50 188 ILE A N 1
ATOM 1442 C CA . ILE A 1 188 ? 19.897 9.733 -43.746 1.00 81.50 188 ILE A CA 1
ATOM 1443 C C . ILE A 1 188 ? 18.711 9.352 -42.854 1.00 81.50 188 ILE A C 1
ATOM 1445 O O . ILE A 1 188 ? 18.067 10.232 -42.289 1.00 81.50 188 ILE A O 1
ATOM 1449 N N . VAL A 1 189 ? 18.434 8.055 -42.683 1.00 79.00 189 VAL A N 1
ATOM 1450 C CA . VAL A 1 189 ? 17.344 7.568 -41.817 1.00 79.00 189 VAL A C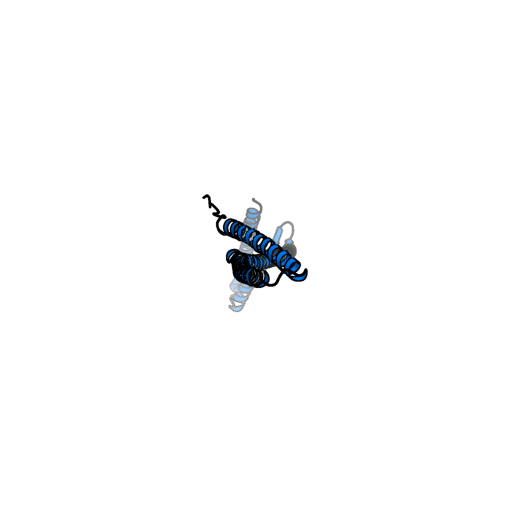A 1
ATOM 1451 C C . VAL A 1 189 ? 17.527 8.076 -40.391 1.00 79.00 189 VAL A C 1
ATOM 1453 O O . VAL A 1 189 ? 16.581 8.564 -39.773 1.00 79.00 189 VAL A O 1
ATOM 1456 N N . LYS A 1 190 ? 18.760 8.029 -39.884 1.00 70.19 190 LYS A N 1
ATOM 1457 C CA . LYS A 1 190 ? 19.082 8.519 -38.548 1.00 70.19 190 LYS A CA 1
ATOM 1458 C C . LYS A 1 190 ? 18.953 10.035 -38.439 1.00 70.19 190 LYS A C 1
ATOM 1460 O O . LYS A 1 190 ? 18.396 10.514 -37.460 1.00 70.19 190 LYS A O 1
ATOM 1465 N N . PHE A 1 191 ? 19.404 10.781 -39.448 1.00 75.94 191 PHE A N 1
ATOM 1466 C CA . PHE A 1 191 ? 19.229 12.231 -39.514 1.00 75.94 191 PHE A CA 1
ATOM 1467 C C . PHE A 1 191 ? 17.744 12.609 -39.459 1.00 75.94 191 PHE A C 1
ATOM 1469 O O . PHE A 1 191 ? 17.363 13.484 -38.689 1.00 75.94 191 PHE A O 1
ATOM 1476 N N . VAL A 1 192 ? 16.893 11.897 -40.202 1.00 79.00 192 VAL A N 1
ATOM 1477 C CA . VAL A 1 192 ? 15.439 12.098 -40.171 1.00 79.00 192 VAL A CA 1
ATOM 1478 C C . VAL A 1 192 ? 14.847 11.739 -38.806 1.00 79.00 192 VAL A C 1
ATOM 1480 O O . VAL A 1 192 ? 14.026 12.498 -38.303 1.00 79.00 192 VAL A O 1
ATOM 1483 N N . MET A 1 193 ? 15.251 10.629 -38.183 1.00 72.81 193 MET A N 1
ATOM 1484 C CA . MET A 1 193 ? 14.778 10.262 -36.840 1.00 72.81 193 MET A CA 1
ATOM 1485 C C . MET A 1 193 ? 15.169 11.304 -35.78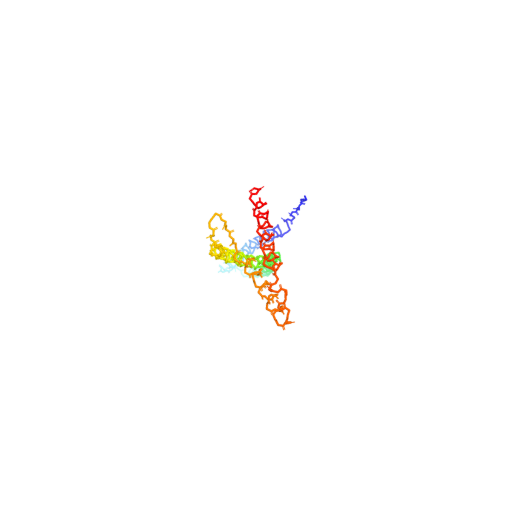8 1.00 72.81 193 MET A C 1
ATOM 1487 O O . MET A 1 193 ? 14.299 11.814 -35.090 1.00 72.81 193 MET A O 1
ATOM 1491 N N . THR A 1 194 ? 16.443 11.695 -35.726 1.00 68.69 194 THR A N 1
ATOM 1492 C CA . THR A 1 194 ? 16.923 12.685 -34.752 1.00 68.69 194 THR A CA 1
ATOM 1493 C C . THR A 1 194 ? 16.261 14.048 -34.947 1.00 68.69 194 THR A C 1
ATOM 1495 O O . THR A 1 194 ? 15.886 14.687 -33.971 1.00 68.69 194 THR A O 1
ATOM 1498 N N . ASN A 1 195 ? 16.051 14.484 -36.194 1.00 68.56 195 ASN A N 1
ATOM 1499 C CA . ASN A 1 195 ? 15.425 15.778 -36.465 1.00 68.56 195 ASN A CA 1
ATOM 1500 C C . ASN A 1 195 ? 13.913 15.791 -36.161 1.00 68.56 195 ASN A C 1
ATOM 1502 O O . ASN A 1 195 ? 13.340 16.859 -35.962 1.00 68.56 195 ASN A O 1
ATOM 1506 N N . ARG A 1 196 ? 13.261 14.619 -36.105 1.00 61.88 196 ARG A N 1
ATOM 1507 C CA . ARG A 1 196 ? 11.858 14.478 -35.676 1.00 61.88 196 ARG A CA 1
ATOM 1508 C C . ARG A 1 196 ? 11.696 14.501 -34.155 1.00 61.88 196 ARG A C 1
ATOM 1510 O O . ARG A 1 196 ? 10.630 14.883 -33.691 1.00 61.88 196 ARG A O 1
ATOM 1517 N N . GLU A 1 197 ? 12.727 14.141 -33.394 1.00 55.62 197 GLU A N 1
ATOM 1518 C CA . GLU A 1 197 ? 12.695 14.152 -31.923 1.00 55.62 197 GLU A CA 1
ATOM 1519 C C . GLU A 1 197 ? 12.936 15.547 -31.317 1.00 55.62 197 GLU A C 1
ATOM 1521 O O . GLU A 1 197 ? 12.436 15.835 -30.238 1.00 55.62 197 GLU A O 1
ATOM 1526 N N . THR A 1 198 ? 13.629 16.451 -32.016 1.00 51.19 198 THR A N 1
ATOM 1527 C CA . THR A 1 198 ? 13.850 17.854 -31.589 1.00 51.19 198 THR A CA 1
ATOM 1528 C C . THR A 1 198 ? 12.727 18.832 -31.973 1.00 51.19 198 THR A C 1
ATOM 1530 O O . THR A 1 198 ? 12.882 20.038 -31.797 1.00 51.19 198 THR A O 1
ATOM 1533 N N . GLY A 1 199 ? 11.621 18.341 -32.539 1.00 48.06 199 GLY A N 1
ATOM 1534 C CA . GLY A 1 199 ? 10.504 19.146 -33.053 1.00 48.06 199 GLY A CA 1
ATOM 1535 C C . GLY A 1 199 ? 9.272 19.240 -32.141 1.00 48.06 199 GLY A C 1
ATOM 1536 O O . GLY A 1 199 ? 8.184 19.478 -32.666 1.00 48.06 199 GLY A O 1
ATOM 1537 N N . GLN A 1 200 ? 9.416 19.026 -30.829 1.00 39.06 200 GLN A N 1
ATOM 1538 C CA . GLN A 1 200 ? 8.386 19.293 -29.813 1.00 39.06 200 GLN A CA 1
ATOM 1539 C C . GLN A 1 200 ? 8.937 20.179 -28.701 1.00 39.06 200 GLN A C 1
ATOM 1541 O O . GLN A 1 200 ? 10.087 19.928 -28.273 1.00 39.06 200 GLN A O 1
#

Sequence (200 aa):
MNKNIEGTGTGVDIYGRLEALDQSIRSVDSRLRAVERRLSYKSQGGNGEQSASLEYDIHDEIEKLISQIAIVAKSVDEIKNAGKDKSLIEIEGKVNSTQAVLAGLIETNRNLEQQLAAISGTERRLARLENMNKITIGKIKVPLELSGLVAAFVLLTTGFLIFAQKWDIVRSSYYPVTIGIIFGAVVIVKFVMTNRETGQ

Foldseek 3Di:
DDDPPPPDDLPVVLVVLVVVLVVLVVVLVVLVVVLVVLVVVVVPDDDPVVVVVSVVVSVVSVVVSVVSVVVSVVSVVVSVVSVVPVVVVVVVVVVVVVVVVVVVVVVVVVVVVVVVVVVVVVVVVVVVVVVVQWDDPDPDTDRPPLVVVLVVVLVVVVVVCVVVVVVVQVPDPVSVVVSVVVVVVSVVVVVVVVVVVVPD

Secondary structure (DSSP, 8-state):
--------SHHHHHHHHHHHHHHHHHHHHHHHHHHHHHHHHHTT---TTHHHHHHHHHHHHHHHHHHHHHHHHHHHHHHHHHHS-HHHHHHHHHHHHHHHHHHHHHHHHHHHHHHHHHHHHHHHHHHHHHHHTEEEETTEEEEHHHHHHHHHHHHHHHHHHHHTT-HHHHTSTHHHHHHHHHHHHHHHHHHHHHHHHT--

Radius of gyration: 51.23 Å; chains: 1; bounding box: 81×38×139 Å

pLDDT: mean 75.4, std 14.11, range [36.0, 95.0]